Protein AF-A0AAW2TDF3-F1 (afdb_monomer_lite)

Radius of gyration: 23.82 Å; chains: 1; bounding box: 44×78×50 Å

Secondary structure (DSSP, 8-state):
--TT--EEEEEPPP-EEEES-GGG-EEEEE----PPB-TTS-EEEEEEE-PPPS--GGGGGSHHHHHHHHHHHHHHH--HHHHHHHHHHHHHHHHHHHHHHHHTTS-----------------------------PPP---TT------TT-TT---EEEESTT-STT---HHHHHHHHHHHHHHTT-S-EEEE-TT-GGGTTHHHHHHHHTSTT----

Sequence (219 aa):
MADNEAIEIVGAERFSNYSGYAASFRFCGDHVDPKSVDTMGRRRTRIIAIDALSRPGKRQYTLECLLRETNKAFCGFFDQHKSQQYQMQFEENGLKWLLAAEIDQVSGVAPERSKNNILTTDDPSASSQADKQTSYEATKNNEGQVLRYEEYEGEIGVATGNWGCGAFGGDPEVKAIIQWLAASQALRPFMLYYTFNLEALQKLDLVVQWIFIPGMDCR

InterPro domains:
  IPR007724 Poly(ADP-ribose) glycohydrolase [PTHR12837] (1-211)
  IPR046372 Poly (ADP-ribose) glycohydrolase (PARG), catalytic domain [PF05028] (1-202)

pLDDT: mean 76.05, std 26.72, range [23.47, 98.62]

Organism: Sesamum radiatum (NCBI:txid300843)

Foldseek 3Di:
DPLQDKDKDWQDDAFWDWDDDDVPIDTDDTDDGPADADPVRGGRDIDMDFAAAAQCDVVCPPPVNLVSLLSRLLSRQADPVVVVVVVVVCVVVVVVVVVVVVVPPDDDDDDDDDDDDDDDDDDDDDDDDDDDDDDDDFDDDPVRDGPPPPPAVPADAEEEEQHCCPNRPDDRVSSVVSNVSSRVVSVGVDYHYDHVVPPSCPCVVVVVVVVPPPPPPPD

Structure (mmCIF, N/CA/C/O backbone):
data_AF-A0AAW2TDF3-F1
#
_entry.id   AF-A0AAW2TDF3-F1
#
loop_
_atom_site.group_PDB
_atom_site.id
_atom_site.type_symbol
_atom_site.label_atom_id
_atom_site.label_alt_id
_atom_site.label_comp_id
_atom_site.label_asym_id
_atom_site.label_entity_id
_atom_site.label_seq_id
_atom_site.pdbx_PDB_ins_code
_atom_site.Cartn_x
_atom_site.Cartn_y
_atom_site.Cartn_z
_atom_site.occupancy
_atom_site.B_iso_or_equiv
_atom_site.auth_seq_id
_atom_site.auth_comp_id
_atom_site.auth_asym_id
_atom_site.auth_atom_id
_atom_site.pdbx_PDB_model_num
ATOM 1 N N . MET A 1 1 ? 12.233 -4.573 10.476 1.00 93.69 1 MET A N 1
ATOM 2 C CA . MET A 1 1 ? 12.680 -3.200 10.175 1.00 93.69 1 MET A CA 1
ATOM 3 C C . MET A 1 1 ? 12.249 -2.335 11.341 1.00 93.69 1 MET A C 1
ATOM 5 O O . MET A 1 1 ? 11.228 -2.661 11.944 1.00 93.69 1 MET A O 1
ATOM 9 N N . ALA A 1 2 ? 13.014 -1.310 11.705 1.00 96.94 2 ALA A N 1
ATOM 10 C CA . ALA A 1 2 ? 12.573 -0.356 12.719 1.00 96.94 2 ALA A CA 1
ATOM 11 C C . ALA A 1 2 ? 11.352 0.430 12.215 1.00 96.94 2 ALA A C 1
ATOM 13 O O . ALA A 1 2 ? 11.093 0.476 11.011 1.00 96.94 2 ALA A O 1
ATOM 14 N N . ASP A 1 3 ? 10.581 1.052 13.108 1.00 96.75 3 ASP A N 1
ATOM 15 C CA . ASP A 1 3 ? 9.315 1.713 12.747 1.00 96.75 3 ASP A CA 1
ATOM 16 C C . ASP A 1 3 ? 9.484 2.868 11.744 1.00 96.75 3 ASP A C 1
ATOM 18 O O . ASP A 1 3 ? 8.593 3.115 10.932 1.00 96.75 3 ASP A O 1
ATOM 22 N N . ASN A 1 4 ? 10.658 3.491 11.700 1.00 95.69 4 ASN A N 1
ATOM 23 C CA . ASN A 1 4 ? 11.021 4.595 10.809 1.00 95.69 4 ASN A CA 1
ATOM 24 C C . ASN A 1 4 ? 11.872 4.175 9.592 1.00 95.69 4 ASN A C 1
ATOM 26 O O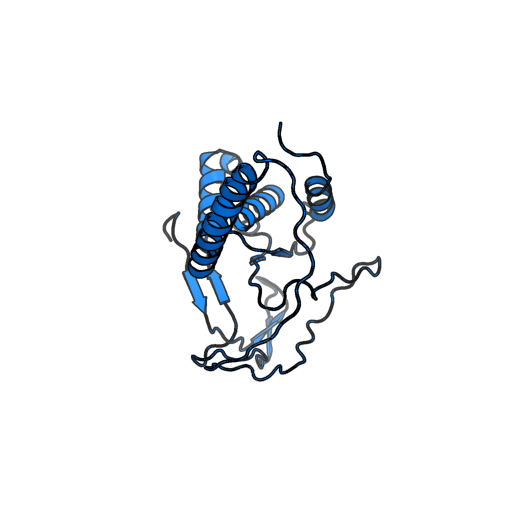 . ASN A 1 4 ? 12.531 5.024 9.000 1.00 95.69 4 ASN A O 1
ATOM 30 N N . GLU A 1 5 ? 11.893 2.889 9.237 1.00 96.94 5 GLU A N 1
ATOM 31 C CA . GLU A 1 5 ? 12.662 2.376 8.094 1.00 96.94 5 GLU A CA 1
ATOM 32 C C . GLU A 1 5 ? 11.769 1.796 6.990 1.00 96.94 5 GLU A C 1
ATOM 34 O O . GLU A 1 5 ? 10.766 1.129 7.256 1.00 96.94 5 GLU A O 1
ATOM 39 N N . ALA A 1 6 ? 12.182 1.975 5.742 1.00 97.38 6 ALA A N 1
ATOM 40 C CA . ALA A 1 6 ? 11.628 1.301 4.576 1.00 97.38 6 ALA A CA 1
ATOM 41 C C . ALA A 1 6 ? 12.775 0.895 3.645 1.00 97.38 6 ALA A C 1
ATOM 43 O O . ALA A 1 6 ? 13.863 1.470 3.705 1.00 97.38 6 ALA A O 1
ATOM 44 N N . ILE A 1 7 ? 12.542 -0.102 2.792 1.00 97.44 7 ILE A N 1
ATOM 45 C CA . ILE A 1 7 ? 13.534 -0.553 1.807 1.00 97.44 7 ILE A CA 1
ATOM 46 C C . ILE A 1 7 ? 13.018 -0.226 0.411 1.00 97.44 7 ILE A C 1
ATOM 48 O O . ILE A 1 7 ? 11.935 -0.669 0.034 1.00 97.44 7 ILE A O 1
ATOM 52 N N . GLU A 1 8 ? 13.815 0.506 -0.363 1.00 95.88 8 GLU A N 1
ATOM 53 C CA . GL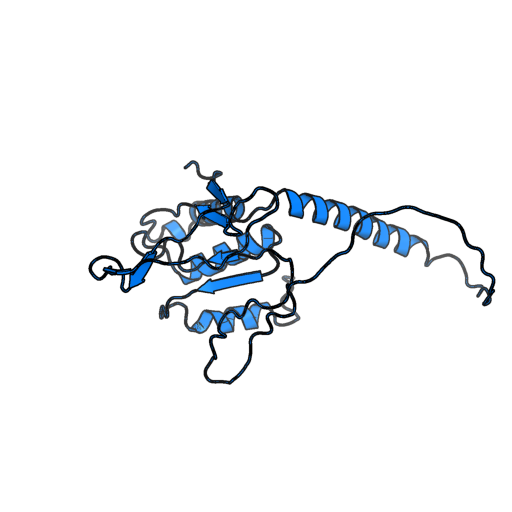U A 1 8 ? 13.567 0.777 -1.777 1.00 95.88 8 GLU A CA 1
ATOM 54 C C . GLU A 1 8 ? 14.418 -0.143 -2.660 1.00 95.88 8 GLU A C 1
ATOM 56 O O . GLU A 1 8 ? 15.634 -0.246 -2.501 1.00 95.88 8 GLU A O 1
ATOM 61 N N . ILE A 1 9 ? 13.767 -0.808 -3.615 1.00 96.69 9 ILE A N 1
ATOM 62 C CA . ILE A 1 9 ? 14.392 -1.696 -4.595 1.00 96.69 9 ILE A CA 1
ATOM 63 C C . ILE A 1 9 ? 14.091 -1.144 -5.988 1.00 96.69 9 ILE A C 1
ATOM 65 O O . ILE A 1 9 ? 12.930 -1.057 -6.392 1.00 96.69 9 ILE A O 1
ATOM 69 N N . VAL A 1 10 ? 15.137 -0.798 -6.739 1.00 94.88 10 VAL A N 1
ATOM 70 C CA . VAL A 1 10 ? 15.037 -0.247 -8.099 1.00 94.88 10 VAL A CA 1
ATOM 71 C C . VAL A 1 10 ? 15.693 -1.200 -9.087 1.00 94.88 10 VAL A C 1
ATOM 73 O O . VAL A 1 10 ? 16.811 -1.654 -8.857 1.00 94.88 10 VAL A O 1
ATOM 76 N N . GLY A 1 11 ? 15.022 -1.474 -10.205 1.00 96.38 11 GLY A N 1
ATOM 77 C CA . GLY A 1 11 ? 15.584 -2.290 -11.283 1.00 96.38 11 GLY A CA 1
ATOM 78 C C . GLY A 1 11 ? 15.161 -3.751 -11.295 1.00 96.38 11 GLY A C 1
ATOM 79 O O . GLY A 1 11 ? 15.665 -4.498 -12.126 1.00 96.38 11 GLY A O 1
ATOM 80 N N . ALA A 1 12 ? 14.248 -4.164 -10.412 1.00 97.19 12 ALA A N 1
ATOM 81 C CA . ALA A 1 12 ? 13.769 -5.541 -10.383 1.00 97.19 12 ALA A CA 1
ATOM 82 C C . ALA A 1 12 ? 13.064 -5.916 -11.700 1.00 97.19 12 ALA A C 1
ATOM 84 O O . ALA A 1 12 ? 12.152 -5.215 -12.151 1.00 97.19 12 ALA A O 1
ATOM 85 N N . GLU A 1 13 ? 13.485 -7.035 -12.286 1.00 97.12 13 GLU A N 1
ATOM 86 C CA . GLU A 1 13 ? 12.887 -7.639 -13.477 1.00 97.12 13 GLU A CA 1
ATOM 87 C C . GLU A 1 13 ? 11.926 -8.759 -13.074 1.00 97.12 13 GLU A C 1
ATOM 89 O O . GLU A 1 13 ? 12.204 -9.549 -12.164 1.00 97.12 13 GLU A O 1
ATOM 94 N N . ARG A 1 14 ? 10.779 -8.838 -13.751 1.00 97.12 14 ARG A N 1
ATOM 95 C CA . ARG A 1 14 ? 9.853 -9.958 -13.587 1.00 97.12 14 ARG A CA 1
ATOM 96 C C . ARG A 1 14 ? 10.222 -11.101 -14.534 1.00 97.12 14 ARG A C 1
ATOM 98 O O . ARG A 1 14 ? 10.077 -10.966 -15.738 1.00 97.12 14 ARG A O 1
ATOM 105 N N . PHE A 1 15 ? 10.551 -12.264 -13.972 1.00 98.06 15 PHE A N 1
ATOM 106 C CA . PHE A 1 15 ? 10.919 -13.462 -14.745 1.00 98.06 15 PHE A CA 1
ATOM 107 C C . PHE A 1 15 ? 9.787 -14.474 -14.948 1.00 98.06 15 PHE A C 1
ATOM 109 O O . PHE A 1 15 ? 9.913 -15.384 -15.761 1.00 98.06 15 PHE A O 1
ATOM 116 N N . SER A 1 16 ? 8.687 -14.376 -14.198 1.00 98.25 16 SER A N 1
ATOM 117 C CA . SER A 1 16 ? 7.668 -15.432 -14.171 1.00 98.25 16 SER A CA 1
ATOM 118 C C . SER A 1 16 ? 6.240 -14.899 -14.130 1.00 98.25 16 SER A C 1
ATOM 120 O O . SER A 1 16 ? 5.931 -13.886 -13.489 1.00 98.25 16 SER A O 1
ATOM 122 N N . ASN A 1 17 ? 5.343 -15.624 -14.793 1.00 98.25 17 ASN A N 1
ATOM 123 C CA . ASN A 1 17 ? 3.902 -15.483 -14.654 1.00 98.25 17 ASN A CA 1
ATOM 124 C C . ASN A 1 17 ? 3.379 -16.403 -13.546 1.00 98.25 17 ASN A C 1
ATOM 126 O O . ASN A 1 17 ? 3.939 -17.469 -13.290 1.00 98.25 17 ASN A O 1
ATOM 130 N N . TYR A 1 18 ? 2.294 -15.996 -12.886 1.00 98.31 18 TYR A N 1
ATOM 131 C CA . TYR A 1 18 ? 1.646 -16.805 -11.859 1.00 98.31 18 TYR A CA 1
ATOM 132 C C . TYR A 1 18 ? 0.125 -16.662 -11.910 1.00 98.31 18 TYR A C 1
ATOM 134 O O . TYR A 1 18 ? -0.400 -15.689 -12.453 1.00 98.31 18 TYR A O 1
ATOM 142 N N . SER A 1 19 ? -0.565 -17.633 -11.320 1.00 98.19 19 SER A N 1
ATOM 143 C CA . SER A 1 19 ? -1.999 -17.584 -11.035 1.00 98.19 19 SER A CA 1
ATOM 144 C C . SER A 1 19 ? -2.276 -18.080 -9.617 1.00 98.19 19 SER A C 1
ATOM 146 O O . SER A 1 19 ? -1.437 -18.742 -8.999 1.00 98.19 19 SER A O 1
ATOM 148 N N . GLY A 1 20 ? -3.457 -17.748 -9.099 1.00 97.25 20 GLY A N 1
ATOM 149 C CA . GLY A 1 20 ? -3.855 -18.100 -7.741 1.00 97.25 20 GLY A CA 1
ATOM 150 C C . GLY A 1 20 ? -3.061 -17.362 -6.661 1.00 97.25 20 GLY A C 1
ATOM 151 O O . GLY A 1 20 ? -2.256 -16.470 -6.923 1.00 97.25 20 GLY A O 1
ATOM 152 N N . TYR A 1 21 ? -3.325 -17.735 -5.414 1.00 95.94 21 TYR A N 1
ATOM 153 C CA . TYR A 1 21 ? -2.718 -17.152 -4.220 1.00 95.94 21 TYR A CA 1
ATOM 154 C C . TYR A 1 21 ? -2.658 -18.186 -3.086 1.00 95.94 21 TYR A C 1
ATOM 156 O O . TYR A 1 21 ? -3.523 -19.066 -2.989 1.00 95.94 21 TYR A O 1
ATOM 164 N N . ALA A 1 22 ? -1.646 -18.078 -2.218 1.00 95.69 22 ALA A N 1
ATOM 165 C CA . ALA A 1 22 ? -1.393 -19.006 -1.113 1.00 95.69 22 ALA A CA 1
ATOM 166 C C . ALA A 1 22 ? -1.430 -20.478 -1.578 1.00 95.69 22 ALA A C 1
ATOM 168 O O . ALA A 1 22 ? -0.693 -20.849 -2.486 1.00 95.69 22 ALA A O 1
ATOM 169 N N . ALA A 1 23 ? -2.302 -21.314 -1.010 1.00 97.69 23 ALA A N 1
ATOM 170 C CA . ALA A 1 23 ? -2.403 -22.735 -1.358 1.00 97.69 23 ALA A CA 1
ATOM 171 C C . ALA A 1 23 ? -2.782 -23.004 -2.831 1.00 97.69 23 ALA A C 1
ATOM 173 O O . ALA A 1 23 ? -2.551 -24.102 -3.331 1.00 97.69 23 ALA A O 1
ATOM 174 N N . SER A 1 24 ? -3.359 -22.019 -3.530 1.00 97.94 24 SER A N 1
ATOM 175 C CA . SER A 1 24 ? -3.713 -22.126 -4.954 1.00 97.94 24 SER A CA 1
ATOM 176 C C . SER A 1 24 ? -2.655 -21.553 -5.901 1.00 97.94 24 SER A C 1
ATOM 178 O O . SER A 1 24 ? -2.872 -21.561 -7.111 1.00 97.94 24 SER A O 1
ATOM 180 N N . PHE A 1 25 ? -1.533 -21.049 -5.374 1.00 98.31 25 PHE A N 1
ATOM 181 C CA . PHE A 1 25 ? -0.464 -20.449 -6.170 1.00 98.31 25 PHE A CA 1
ATOM 182 C C . PHE A 1 25 ? 0.119 -21.445 -7.178 1.00 98.31 25 PHE A C 1
ATOM 184 O O . PHE A 1 25 ? 0.470 -22.575 -6.829 1.00 98.31 25 PHE A O 1
ATOM 191 N N . ARG A 1 26 ? 0.251 -21.008 -8.433 1.00 98.44 26 ARG A N 1
ATOM 192 C CA . ARG A 1 26 ? 0.838 -21.793 -9.524 1.00 98.44 26 ARG A CA 1
ATOM 193 C C . ARG A 1 26 ? 1.736 -20.929 -10.396 1.00 98.44 26 ARG A C 1
ATOM 195 O O . ARG A 1 26 ? 1.344 -19.834 -10.794 1.00 98.44 26 ARG A O 1
ATOM 202 N N . PHE A 1 27 ? 2.903 -21.464 -10.746 1.00 98.19 27 PHE A N 1
ATOM 203 C CA . PHE A 1 27 ? 3.740 -20.932 -11.821 1.00 98.19 27 PHE A CA 1
ATOM 204 C C . PHE A 1 27 ? 3.038 -21.119 -13.173 1.00 98.19 27 PHE A C 1
ATOM 206 O O . PHE A 1 27 ? 2.510 -22.195 -13.457 1.00 98.19 27 PHE A O 1
ATOM 213 N N . CYS A 1 28 ? 3.034 -20.073 -13.996 1.00 98.31 28 CYS A N 1
ATOM 214 C CA . CYS A 1 28 ? 2.337 -20.027 -15.285 1.00 98.31 28 CYS A CA 1
ATOM 215 C C . CYS A 1 28 ? 3.284 -19.729 -16.456 1.00 98.31 28 CYS A C 1
ATOM 217 O O . CYS A 1 28 ? 2.870 -19.122 -17.441 1.00 98.31 28 CYS A O 1
ATOM 219 N N . GLY A 1 29 ? 4.544 -20.154 -16.351 1.00 98.38 29 GLY A N 1
ATOM 220 C CA . GLY A 1 29 ? 5.550 -19.967 -17.393 1.00 98.38 29 GLY A CA 1
ATOM 221 C C . GLY A 1 29 ? 6.381 -18.699 -17.222 1.00 98.38 29 GLY A C 1
ATOM 222 O O . GLY A 1 29 ? 6.123 -17.859 -16.353 1.00 98.38 29 GLY A O 1
ATOM 223 N N . ASP A 1 30 ? 7.396 -18.587 -18.070 1.00 98.31 30 ASP A N 1
ATOM 224 C CA . ASP A 1 30 ? 8.336 -17.471 -18.068 1.00 98.31 30 ASP A CA 1
ATOM 225 C C . ASP A 1 30 ? 7.647 -16.158 -18.465 1.00 98.31 30 ASP A C 1
ATOM 227 O O . ASP A 1 30 ? 6.635 -16.136 -19.175 1.00 98.31 30 ASP A O 1
ATOM 231 N N . HIS A 1 31 ? 8.190 -15.046 -17.976 1.00 97.56 31 HIS A N 1
ATOM 232 C CA . HIS A 1 31 ? 7.757 -13.696 -18.311 1.00 97.56 31 HIS A CA 1
ATOM 233 C C . HIS A 1 31 ? 8.910 -12.940 -18.963 1.00 97.56 31 HIS A C 1
ATOM 235 O O . HIS A 1 31 ? 10.022 -12.936 -18.443 1.00 97.56 31 HIS A O 1
ATOM 241 N N . VAL A 1 32 ? 8.622 -12.275 -20.081 1.00 97.19 32 VAL A N 1
ATOM 242 C CA . VAL A 1 32 ? 9.533 -11.318 -20.712 1.00 97.19 32 VAL A CA 1
ATOM 243 C C . VAL A 1 32 ? 9.078 -9.930 -20.289 1.00 97.19 32 VAL A C 1
ATOM 245 O O . VAL A 1 32 ? 8.022 -9.480 -20.730 1.00 97.19 32 VAL A O 1
ATOM 248 N N . ASP A 1 33 ? 9.838 -9.282 -19.408 1.00 95.88 33 ASP A N 1
ATOM 249 C CA . ASP A 1 33 ? 9.484 -7.967 -18.870 1.00 95.88 33 ASP A CA 1
ATOM 250 C C . ASP A 1 33 ? 9.641 -6.881 -19.956 1.00 95.88 33 ASP A C 1
ATOM 252 O O . ASP A 1 33 ? 10.767 -6.608 -20.392 1.00 95.88 33 ASP A O 1
ATOM 256 N N . PRO A 1 34 ? 8.545 -6.247 -20.420 1.00 95.44 34 PRO A N 1
ATOM 257 C CA . PRO A 1 34 ? 8.604 -5.264 -21.499 1.00 95.44 34 PRO A CA 1
ATOM 258 C C . PRO A 1 34 ? 9.096 -3.892 -21.020 1.00 95.44 34 PRO A C 1
ATOM 260 O O . PRO A 1 34 ? 9.232 -2.972 -21.828 1.00 95.44 34 PRO A O 1
ATOM 263 N N . LYS A 1 35 ? 9.331 -3.710 -19.713 1.00 92.94 35 LYS A N 1
ATOM 264 C CA . LYS A 1 35 ? 9.716 -2.409 -19.165 1.00 92.94 35 LYS A CA 1
ATOM 265 C C . LYS A 1 35 ? 11.076 -1.965 -19.689 1.00 92.94 35 LYS A C 1
ATOM 267 O O . LYS A 1 35 ? 12.055 -2.717 -19.683 1.00 92.94 35 LYS A O 1
ATOM 272 N N . SER A 1 36 ? 11.149 -0.692 -20.067 1.00 94.31 36 SER A N 1
ATOM 273 C CA . SER A 1 36 ? 12.398 -0.056 -20.467 1.00 94.31 36 SER A CA 1
ATOM 274 C C . SER A 1 36 ? 13.378 0.062 -19.299 1.00 94.31 36 SER A C 1
ATOM 276 O O . SER A 1 36 ? 13.023 -0.087 -18.122 1.00 94.31 36 SER A O 1
ATOM 278 N N . VAL A 1 37 ? 14.638 0.316 -19.641 1.00 94.69 37 VAL A N 1
ATOM 279 C CA . VAL A 1 37 ? 15.709 0.582 -18.682 1.00 94.69 37 VAL A CA 1
ATOM 280 C C . VAL A 1 37 ? 15.929 2.085 -18.510 1.00 94.69 37 VAL A C 1
ATOM 282 O O . VAL A 1 37 ? 15.575 2.891 -19.373 1.00 94.69 37 VAL A O 1
ATOM 285 N N . ASP A 1 38 ? 16.470 2.476 -17.364 1.00 91.94 38 ASP A N 1
ATOM 286 C CA . ASP A 1 38 ? 16.968 3.826 -17.122 1.00 91.94 38 ASP A CA 1
ATOM 287 C C . ASP A 1 38 ? 18.402 4.010 -17.656 1.00 91.94 38 ASP A C 1
ATOM 289 O O . ASP A 1 38 ? 18.998 3.108 -18.246 1.00 91.94 38 ASP A O 1
ATOM 293 N N . THR A 1 39 ? 18.969 5.197 -17.441 1.00 92.94 39 THR A N 1
ATOM 294 C CA . THR A 1 39 ? 20.339 5.547 -17.854 1.00 92.94 39 THR A CA 1
ATOM 295 C C . THR A 1 39 ? 21.424 4.722 -17.158 1.00 92.94 39 THR A C 1
ATOM 297 O O . THR A 1 39 ? 22.556 4.690 -17.629 1.00 92.94 39 THR A O 1
ATOM 300 N N . MET A 1 40 ? 21.092 4.044 -16.057 1.00 93.19 40 MET A N 1
ATOM 301 C CA . MET A 1 40 ? 21.989 3.158 -15.314 1.00 93.19 40 MET A CA 1
ATOM 302 C C . MET A 1 40 ? 21.789 1.681 -15.691 1.00 93.19 40 MET A C 1
ATOM 304 O O . MET A 1 40 ? 22.370 0.805 -15.052 1.00 93.19 40 MET A O 1
ATOM 308 N N . GLY A 1 41 ? 20.956 1.381 -16.695 1.00 93.06 41 GLY A N 1
ATOM 309 C CA . GLY A 1 41 ? 20.665 0.015 -17.132 1.00 93.06 41 GLY A CA 1
ATOM 310 C C . GLY A 1 41 ? 19.716 -0.756 -16.208 1.00 93.06 41 GLY A C 1
ATOM 311 O O . GLY A 1 41 ? 19.579 -1.970 -16.349 1.00 93.06 41 GLY A O 1
ATOM 312 N N . ARG A 1 42 ? 19.044 -0.087 -15.266 1.00 96.06 42 ARG A N 1
ATOM 313 C CA . ARG A 1 42 ? 18.075 -0.716 -14.356 1.00 96.06 42 ARG A CA 1
ATOM 314 C C . ARG A 1 42 ? 16.688 -0.673 -14.981 1.00 96.06 42 ARG A C 1
ATOM 316 O O . ARG A 1 42 ? 16.300 0.351 -15.538 1.00 96.06 42 ARG A O 1
ATOM 323 N N . ARG A 1 43 ? 15.892 -1.738 -14.848 1.00 94.00 43 ARG A N 1
ATOM 324 C CA . ARG A 1 43 ? 14.477 -1.715 -15.266 1.00 94.00 43 ARG A CA 1
ATOM 325 C C . ARG A 1 43 ? 13.722 -0.591 -14.556 1.00 94.00 43 ARG A C 1
ATOM 327 O O . ARG A 1 43 ? 13.942 -0.347 -13.369 1.00 94.00 43 ARG A O 1
ATOM 334 N N . ARG A 1 44 ? 12.769 0.049 -15.240 1.00 93.19 44 ARG A N 1
ATOM 335 C CA . ARG A 1 44 ? 11.857 1.048 -14.650 1.00 93.19 44 ARG A CA 1
ATOM 336 C C . ARG A 1 44 ? 10.795 0.397 -13.748 1.00 93.19 44 ARG A C 1
ATOM 338 O O . ARG A 1 44 ? 9.590 0.535 -13.942 1.00 93.19 44 ARG A O 1
ATOM 345 N N . THR A 1 45 ? 11.269 -0.325 -12.740 1.00 94.56 45 THR A N 1
ATOM 346 C CA . THR A 1 45 ? 10.499 -0.931 -11.658 1.00 94.56 45 THR A CA 1
ATOM 347 C C . THR A 1 45 ? 11.075 -0.425 -10.347 1.00 94.56 45 THR A C 1
ATOM 349 O O . THR A 1 45 ? 12.270 -0.574 -10.095 1.00 94.56 45 THR A O 1
ATOM 352 N N . ARG A 1 46 ? 10.216 0.149 -9.508 1.00 94.56 46 ARG A N 1
ATOM 353 C CA . ARG A 1 46 ? 10.541 0.586 -8.152 1.00 94.56 46 ARG A CA 1
ATOM 354 C C . ARG A 1 46 ? 9.567 -0.090 -7.196 1.00 94.56 46 ARG A C 1
ATOM 356 O O . ARG A 1 46 ? 8.359 -0.007 -7.402 1.00 94.56 46 ARG A O 1
ATOM 363 N N . ILE A 1 47 ? 10.094 -0.791 -6.201 1.00 97.00 47 ILE A N 1
ATOM 364 C CA . ILE A 1 47 ? 9.320 -1.519 -5.193 1.00 97.00 47 ILE A CA 1
ATOM 365 C C . ILE A 1 47 ? 9.754 -1.003 -3.830 1.00 97.00 47 ILE A C 1
ATOM 367 O O . ILE A 1 47 ? 10.947 -0.969 -3.539 1.00 97.00 47 ILE A O 1
ATOM 371 N N . ILE A 1 48 ? 8.784 -0.631 -3.001 1.00 97.62 48 ILE A N 1
ATOM 372 C CA . ILE A 1 48 ? 9.022 -0.219 -1.621 1.00 97.62 48 ILE A CA 1
ATOM 373 C C . ILE A 1 48 ? 8.483 -1.298 -0.686 1.00 97.62 48 ILE A C 1
ATOM 375 O O . ILE A 1 48 ? 7.312 -1.671 -0.774 1.00 97.62 48 ILE A O 1
ATOM 379 N N . ALA A 1 49 ? 9.325 -1.791 0.217 1.00 98.19 49 ALA A N 1
ATOM 380 C CA . ALA A 1 49 ? 8.922 -2.711 1.270 1.00 98.19 49 ALA A CA 1
ATOM 381 C C . ALA A 1 49 ? 8.675 -1.949 2.581 1.00 98.19 49 ALA A C 1
ATOM 383 O O . ALA A 1 49 ? 9.568 -1.272 3.093 1.00 98.19 49 ALA A O 1
ATOM 384 N N . ILE A 1 50 ? 7.465 -2.105 3.125 1.00 98.38 50 ILE A N 1
ATOM 385 C CA . ILE A 1 50 ? 7.015 -1.579 4.421 1.00 98.38 50 ILE A CA 1
ATOM 386 C C . ILE A 1 50 ? 6.259 -2.664 5.199 1.00 98.38 50 ILE A C 1
ATOM 388 O O . ILE A 1 50 ? 5.409 -3.369 4.650 1.00 98.38 50 ILE A O 1
ATOM 392 N N . ASP A 1 51 ? 6.545 -2.807 6.492 1.00 98.38 51 ASP A N 1
ATOM 393 C CA . ASP A 1 51 ? 5.924 -3.813 7.356 1.00 98.38 51 ASP A CA 1
ATOM 394 C C . ASP A 1 51 ? 4.768 -3.225 8.176 1.00 98.38 51 ASP A C 1
ATOM 396 O O . ASP A 1 51 ? 4.933 -2.217 8.855 1.00 98.38 51 ASP A O 1
ATOM 400 N N . ALA A 1 52 ? 3.592 -3.854 8.132 1.00 98.38 52 ALA A N 1
ATOM 401 C CA . ALA A 1 52 ? 2.452 -3.494 8.983 1.00 98.38 52 ALA A CA 1
ATOM 402 C C . ALA A 1 52 ? 2.535 -4.186 10.357 1.00 98.38 52 ALA A C 1
ATOM 404 O O . ALA A 1 52 ? 3.191 -5.220 10.501 1.00 98.38 52 ALA A O 1
ATOM 405 N N . LEU A 1 53 ? 1.820 -3.663 11.356 1.00 97.88 53 LEU A N 1
ATOM 406 C CA . LEU A 1 53 ? 1.660 -4.327 12.649 1.00 97.88 53 LEU A CA 1
ATOM 407 C C . LEU A 1 53 ? 0.912 -5.656 12.482 1.00 97.88 53 LEU A C 1
ATOM 409 O O . LEU A 1 53 ? -0.102 -5.741 11.791 1.00 97.88 53 LEU A O 1
ATOM 413 N N . SER A 1 54 ? 1.390 -6.701 13.158 1.00 97.69 54 SER A N 1
ATOM 414 C CA . SER A 1 54 ? 0.773 -8.028 13.111 1.00 97.69 54 SER A CA 1
ATOM 415 C C . SER A 1 54 ? -0.297 -8.184 14.190 1.00 97.69 54 SER A C 1
ATOM 417 O O . SER A 1 54 ? 0.009 -8.198 15.381 1.00 97.69 54 SER A O 1
ATOM 419 N N . ARG A 1 55 ? -1.531 -8.443 13.756 1.00 96.38 55 ARG A N 1
ATOM 420 C CA . ARG A 1 55 ? -2.707 -8.781 14.574 1.00 96.38 55 ARG A CA 1
ATOM 421 C C . ARG A 1 55 ? -2.943 -7.791 15.725 1.00 96.38 55 ARG A C 1
ATOM 423 O O . ARG A 1 55 ? -3.079 -8.214 16.873 1.00 96.38 55 ARG A O 1
ATOM 430 N N . PRO A 1 56 ? -3.034 -6.477 15.441 1.00 95.12 56 PRO A N 1
ATOM 431 C CA . PRO A 1 56 ? -3.239 -5.460 16.474 1.00 95.12 56 PRO A CA 1
ATOM 432 C C . PRO A 1 56 ? -4.618 -5.557 17.156 1.00 95.12 56 PRO A C 1
ATOM 434 O O . PRO A 1 56 ? -4.818 -5.009 18.242 1.00 95.12 56 PRO A O 1
ATOM 437 N N . GLY A 1 57 ? -5.590 -6.246 16.545 1.00 96.62 57 GLY A N 1
ATOM 438 C CA . GLY A 1 57 ? -6.954 -6.340 17.067 1.00 96.62 57 GLY A CA 1
ATOM 439 C C . GLY A 1 57 ? -7.569 -4.949 17.230 1.00 96.62 57 GLY A C 1
ATOM 440 O O . GLY A 1 57 ? -7.380 -4.079 16.386 1.00 96.62 57 GLY A O 1
ATOM 441 N N . LYS A 1 58 ? -8.258 -4.688 18.345 1.00 97.44 58 LYS A N 1
ATOM 442 C CA . LYS A 1 58 ? -8.831 -3.356 18.616 1.00 97.44 58 LYS A CA 1
ATOM 443 C C . LYS A 1 58 ? -7.786 -2.278 18.925 1.00 97.44 58 LYS A C 1
ATOM 445 O O . LYS A 1 58 ? -8.125 -1.100 18.910 1.00 97.44 58 LYS A O 1
ATOM 450 N N . ARG A 1 59 ? -6.521 -2.638 19.185 1.00 97.75 59 ARG A N 1
ATOM 451 C CA . ARG A 1 59 ? -5.475 -1.633 19.424 1.00 97.75 59 ARG A CA 1
ATOM 452 C C . ARG A 1 59 ? -5.132 -0.829 18.177 1.00 97.75 59 ARG A C 1
ATOM 454 O O . ARG A 1 59 ? -4.591 0.253 18.319 1.00 97.75 59 ARG A O 1
ATOM 461 N N . GLN A 1 60 ? -5.459 -1.313 16.979 1.00 97.94 60 GLN A N 1
ATOM 462 C CA . GLN A 1 60 ? -5.163 -0.578 15.746 1.00 97.94 60 GLN A CA 1
ATOM 463 C C . GLN A 1 60 ? -5.797 0.816 15.691 1.00 97.94 60 GLN A C 1
ATOM 465 O O . GLN A 1 60 ? -5.276 1.681 15.003 1.00 97.94 60 GLN A O 1
ATOM 470 N N . TYR A 1 61 ? -6.877 1.035 16.447 1.00 98.25 61 TYR A N 1
ATOM 471 C CA . TYR A 1 61 ? -7.562 2.321 16.548 1.00 98.25 61 TYR A CA 1
ATOM 472 C C . TYR A 1 61 ? -6.957 3.251 17.615 1.00 98.25 61 TYR A C 1
ATOM 474 O O . TYR A 1 61 ? -7.434 4.370 17.786 1.00 98.25 61 TYR A O 1
ATOM 482 N N . THR A 1 62 ? -5.939 2.817 18.371 1.00 98.50 62 THR A N 1
ATOM 483 C CA . THR A 1 62 ? -5.245 3.714 19.305 1.00 98.50 62 THR A CA 1
ATOM 484 C C . THR A 1 62 ? -4.350 4.675 18.539 1.00 98.50 62 THR A C 1
ATOM 486 O O . THR A 1 62 ? -3.765 4.321 17.515 1.00 98.50 62 THR A O 1
ATOM 489 N N . LEU A 1 63 ? -4.187 5.884 19.078 1.00 98.19 63 LEU A N 1
ATOM 490 C CA . LEU A 1 63 ? -3.346 6.918 18.476 1.00 98.19 63 LEU A CA 1
ATOM 491 C C . LEU A 1 63 ? -1.920 6.424 18.190 1.00 98.19 63 LEU A C 1
ATOM 493 O O . LEU A 1 63 ? -1.379 6.703 17.130 1.00 98.19 63 LEU A O 1
ATOM 497 N N . GLU A 1 64 ? -1.337 5.651 19.106 1.00 98.12 64 GLU A N 1
ATOM 498 C CA . GLU A 1 64 ? -0.004 5.059 18.949 1.00 98.12 64 GLU A CA 1
ATOM 499 C C . GLU A 1 64 ? 0.090 4.164 17.704 1.00 98.12 64 GLU A C 1
ATOM 501 O O . GLU A 1 64 ? 1.011 4.308 16.902 1.00 98.12 64 GLU A O 1
ATOM 506 N N . CYS A 1 65 ? -0.876 3.259 17.513 1.00 98.31 65 CYS A N 1
ATOM 507 C CA . CYS A 1 65 ? -0.869 2.342 16.375 1.00 98.31 65 CYS A CA 1
ATOM 508 C C . CYS A 1 65 ? -1.159 3.080 15.065 1.00 98.31 65 CYS A C 1
ATOM 510 O O . CYS A 1 65 ? -0.466 2.848 14.075 1.00 98.31 65 CYS A O 1
ATOM 512 N N . LEU A 1 66 ? -2.127 4.003 15.066 1.00 98.44 66 LEU A N 1
ATOM 513 C CA . LEU A 1 66 ? -2.432 4.841 13.905 1.00 98.44 66 LEU A CA 1
ATOM 514 C C . LEU A 1 66 ? -1.207 5.661 13.480 1.00 98.44 66 LEU A C 1
ATOM 516 O O . LEU A 1 66 ? -0.850 5.666 12.302 1.00 98.44 66 LEU A O 1
ATOM 520 N N . LEU A 1 67 ? -0.523 6.294 14.436 1.00 98.12 67 LEU A N 1
ATOM 521 C CA . LEU A 1 67 ? 0.681 7.080 14.181 1.00 98.12 67 LEU A CA 1
ATOM 522 C C . LEU A 1 67 ? 1.824 6.207 13.655 1.00 98.12 67 LEU A C 1
ATOM 524 O O . LEU A 1 67 ? 2.460 6.574 12.670 1.00 98.12 67 LEU A O 1
ATOM 528 N N . ARG A 1 68 ? 2.059 5.035 14.258 1.00 98.31 68 ARG A N 1
ATOM 529 C CA . ARG A 1 68 ? 3.091 4.095 13.796 1.00 98.31 68 ARG A CA 1
ATOM 530 C C . ARG A 1 68 ? 2.862 3.694 12.345 1.00 98.31 68 ARG A C 1
ATOM 532 O O . ARG A 1 68 ? 3.785 3.753 11.537 1.00 98.31 68 ARG A O 1
ATOM 539 N N . GLU A 1 69 ? 1.645 3.280 12.008 1.00 98.62 69 GLU A N 1
ATOM 540 C CA . GLU A 1 69 ? 1.314 2.799 10.664 1.00 98.62 69 GLU A CA 1
ATOM 541 C C . GLU A 1 69 ? 1.342 3.929 9.627 1.00 98.62 69 GLU A C 1
ATOM 543 O O . GLU A 1 69 ? 1.797 3.716 8.503 1.00 98.62 69 GLU A O 1
ATOM 548 N N . THR A 1 70 ? 0.937 5.138 10.025 1.00 98.44 70 THR A N 1
ATOM 549 C CA . THR A 1 70 ? 1.035 6.344 9.190 1.00 98.44 70 THR A CA 1
ATOM 550 C C . THR A 1 70 ? 2.491 6.709 8.922 1.00 98.44 70 THR A C 1
ATOM 552 O O . THR A 1 70 ? 2.874 6.872 7.766 1.00 98.44 70 THR A O 1
ATOM 555 N N . ASN A 1 71 ? 3.334 6.752 9.958 1.00 97.94 71 ASN A N 1
ATOM 556 C CA . ASN A 1 71 ? 4.761 7.053 9.823 1.00 97.94 71 ASN A CA 1
ATOM 557 C C . ASN A 1 71 ? 5.497 5.997 8.995 1.00 97.94 71 ASN A C 1
ATOM 559 O O . ASN A 1 71 ? 6.361 6.338 8.190 1.00 97.94 71 ASN A O 1
ATOM 563 N N . LYS A 1 72 ? 5.137 4.719 9.151 1.00 98.44 72 LYS A N 1
ATOM 564 C CA . LYS A 1 72 ? 5.685 3.625 8.346 1.00 98.44 72 LYS A CA 1
ATOM 565 C C . LYS A 1 72 ? 5.346 3.787 6.863 1.00 98.44 72 LYS A C 1
ATOM 567 O O . LYS A 1 72 ? 6.239 3.687 6.024 1.00 98.44 72 LYS A O 1
ATOM 572 N N . ALA A 1 73 ? 4.077 4.044 6.545 1.00 98.38 73 ALA A N 1
ATOM 573 C CA . ALA A 1 73 ? 3.646 4.284 5.172 1.00 98.38 73 ALA A CA 1
ATOM 574 C C . ALA A 1 73 ? 4.327 5.534 4.593 1.00 98.38 73 ALA A C 1
ATOM 576 O O . ALA A 1 73 ? 4.894 5.472 3.505 1.00 98.38 73 ALA A O 1
ATOM 577 N N . PHE A 1 74 ? 4.367 6.631 5.354 1.00 97.44 74 PHE A N 1
ATOM 578 C CA . PHE A 1 74 ? 5.039 7.867 4.954 1.00 97.44 74 PHE A CA 1
ATOM 579 C C . PHE A 1 74 ? 6.525 7.639 4.666 1.00 97.44 74 PHE A C 1
ATOM 581 O O . PHE A 1 74 ? 7.003 8.055 3.618 1.00 97.44 74 PHE A O 1
ATOM 588 N N . CYS A 1 75 ? 7.237 6.915 5.533 1.00 96.12 75 CYS A N 1
ATOM 589 C CA . CYS A 1 75 ? 8.643 6.564 5.329 1.00 96.12 75 CYS A CA 1
ATOM 590 C C . CYS A 1 75 ? 8.876 5.844 3.991 1.00 96.12 75 CYS A C 1
ATOM 592 O O . CYS A 1 75 ? 9.845 6.140 3.299 1.00 96.12 75 CYS A O 1
ATOM 594 N N . GLY A 1 76 ? 7.969 4.946 3.594 1.00 96.75 76 GLY A N 1
ATOM 595 C CA . GLY A 1 76 ? 8.042 4.282 2.294 1.00 96.75 76 GLY A CA 1
ATOM 596 C C . GLY A 1 76 ? 7.628 5.164 1.111 1.00 96.75 76 GLY A C 1
ATOM 597 O O . GLY A 1 76 ? 8.134 4.998 0.003 1.00 96.75 76 GLY A O 1
ATOM 598 N N . PHE A 1 77 ? 6.695 6.092 1.315 1.00 96.00 77 PHE A N 1
ATOM 599 C CA . PHE A 1 77 ? 6.181 6.942 0.241 1.00 96.00 77 PHE A CA 1
ATOM 600 C C . PHE A 1 77 ? 7.021 8.194 0.015 1.00 96.00 77 PHE A C 1
ATOM 602 O O . PHE A 1 77 ? 6.942 8.767 -1.070 1.00 96.00 77 PHE A O 1
ATOM 609 N N . PHE A 1 78 ? 7.820 8.615 0.989 1.00 91.75 78 PHE A N 1
ATOM 610 C CA . PHE A 1 78 ? 8.601 9.839 0.921 1.00 91.75 78 PHE A CA 1
ATOM 611 C C . PHE A 1 78 ? 9.666 9.784 -0.184 1.00 91.75 78 PHE A C 1
ATOM 613 O O . PHE A 1 78 ? 10.465 8.855 -0.262 1.00 91.75 78 PHE A O 1
ATOM 620 N N . ASP A 1 79 ? 9.671 10.801 -1.050 1.00 83.88 79 ASP A N 1
ATOM 621 C CA . ASP A 1 79 ? 10.640 10.969 -2.135 1.00 83.88 79 ASP A CA 1
ATOM 622 C C . ASP A 1 79 ? 11.490 12.215 -1.873 1.00 83.88 79 ASP A C 1
ATOM 624 O O . ASP A 1 79 ? 11.038 13.345 -2.079 1.00 83.88 79 ASP A O 1
ATOM 628 N N . GLN A 1 80 ? 12.724 12.018 -1.402 1.00 71.50 80 GLN A N 1
ATOM 629 C CA . GLN A 1 80 ? 13.606 13.122 -1.006 1.00 71.50 80 GLN A CA 1
ATOM 630 C C . GLN A 1 80 ? 13.849 14.125 -2.140 1.00 71.50 80 GLN A C 1
ATOM 632 O O . GLN A 1 80 ? 13.816 15.333 -1.908 1.00 71.50 80 GLN A O 1
ATOM 637 N N . HIS A 1 81 ? 14.050 13.639 -3.367 1.00 69.31 81 HIS A N 1
ATOM 638 C CA . HIS A 1 81 ? 14.402 14.497 -4.499 1.00 69.31 81 HIS A CA 1
ATOM 639 C C . HIS A 1 81 ? 13.239 15.402 -4.919 1.00 69.31 81 HIS A C 1
ATOM 641 O O . HIS A 1 81 ? 13.453 16.572 -5.233 1.00 69.31 81 HIS A O 1
ATOM 647 N N . LYS A 1 82 ? 12.003 14.887 -4.880 1.00 66.69 82 LYS A N 1
ATOM 648 C CA . LYS A 1 82 ? 10.811 15.690 -5.182 1.00 66.69 82 LYS A CA 1
ATOM 649 C C . LYS A 1 82 ? 10.456 16.636 -4.044 1.00 66.69 82 LYS A C 1
ATOM 651 O O . LYS A 1 82 ? 10.129 17.785 -4.314 1.00 66.69 82 LYS A O 1
ATOM 656 N N . SER A 1 83 ? 10.564 16.200 -2.787 1.00 60.97 83 SER A N 1
ATOM 657 C CA . SER A 1 83 ? 10.260 17.064 -1.639 1.00 60.97 83 SER A CA 1
ATOM 658 C C . SER A 1 83 ? 11.119 18.331 -1.635 1.00 60.97 83 SER A C 1
ATOM 660 O O . SER A 1 83 ? 10.598 19.411 -1.381 1.00 60.97 83 SER A O 1
ATOM 662 N N . GLN A 1 84 ? 12.411 18.222 -1.962 1.00 58.97 84 GLN A N 1
ATOM 663 C CA . GLN A 1 84 ? 13.306 19.381 -2.056 1.00 58.97 84 GLN A CA 1
ATOM 664 C C . GLN A 1 84 ? 12.921 20.315 -3.210 1.00 58.97 84 GLN A C 1
ATOM 666 O O . GLN A 1 84 ? 12.891 21.528 -3.029 1.00 58.97 84 GLN A O 1
ATOM 671 N N . GLN A 1 85 ? 12.574 19.768 -4.379 1.00 60.28 85 GLN A N 1
ATOM 672 C CA . GLN A 1 85 ? 12.108 20.563 -5.522 1.00 60.28 85 GLN A CA 1
ATOM 673 C C . GLN A 1 85 ? 10.812 21.319 -5.211 1.00 60.28 85 GLN A C 1
ATOM 675 O O . GLN A 1 85 ? 10.727 22.514 -5.485 1.00 60.28 85 GLN A O 1
ATOM 680 N N . TYR A 1 86 ? 9.834 20.652 -4.592 1.00 58.94 86 TYR A N 1
ATOM 681 C CA . TYR A 1 86 ? 8.578 21.283 -4.186 1.00 58.94 86 TYR A CA 1
ATOM 682 C C . TYR A 1 86 ? 8.780 22.338 -3.100 1.00 58.94 86 TYR A C 1
ATOM 684 O O . TYR A 1 86 ? 8.142 23.383 -3.155 1.00 58.94 86 TYR A O 1
ATOM 692 N N . GLN A 1 87 ? 9.678 22.105 -2.141 1.00 59.97 87 GLN A N 1
ATOM 693 C CA . GLN A 1 87 ? 9.962 23.079 -1.090 1.00 59.97 87 GLN A CA 1
ATOM 694 C C . GLN A 1 87 ? 10.644 24.337 -1.645 1.00 59.97 87 GLN A C 1
ATOM 696 O O . GLN A 1 87 ? 10.220 25.438 -1.311 1.00 59.97 87 GLN A O 1
ATOM 701 N N . MET A 1 8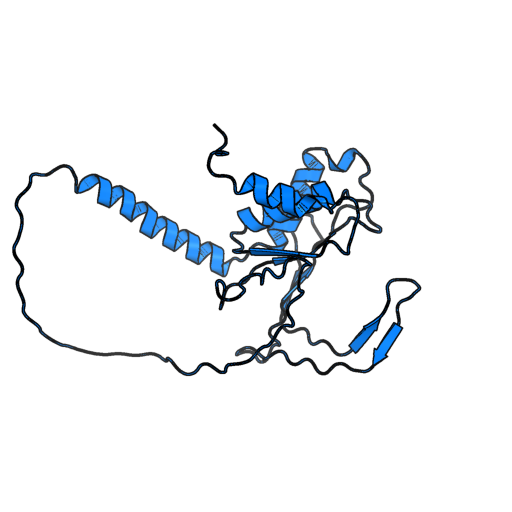8 ? 11.594 24.192 -2.576 1.00 59.94 88 MET A N 1
ATOM 702 C CA . MET A 1 88 ? 12.193 25.336 -3.280 1.00 59.94 88 MET A CA 1
ATOM 703 C C . MET A 1 88 ? 11.158 26.101 -4.121 1.00 59.94 88 MET A C 1
ATOM 705 O O . MET A 1 88 ? 11.097 27.324 -4.057 1.00 59.94 88 MET A O 1
ATOM 709 N N . GLN A 1 89 ? 10.285 25.399 -4.853 1.00 58.16 89 GLN A N 1
ATOM 710 C CA . GLN A 1 89 ? 9.202 26.033 -5.618 1.00 58.16 89 GLN A CA 1
ATOM 711 C C . GLN A 1 89 ? 8.160 26.712 -4.718 1.00 58.16 89 GLN A C 1
ATOM 713 O O . GLN A 1 89 ? 7.583 27.730 -5.101 1.00 58.16 89 GLN A O 1
ATOM 718 N N . PHE A 1 90 ? 7.893 26.160 -3.532 1.00 59.22 90 PHE A N 1
ATOM 719 C CA . PHE A 1 90 ? 6.992 26.757 -2.550 1.00 59.22 90 PHE A CA 1
ATOM 720 C C . PHE A 1 90 ? 7.614 27.987 -1.889 1.00 59.22 90 PHE A C 1
ATOM 722 O O . PHE A 1 90 ? 6.905 28.957 -1.664 1.00 59.22 90 PHE A O 1
ATOM 729 N N . GLU A 1 91 ? 8.919 27.996 -1.620 1.00 59.28 91 GLU A N 1
ATOM 730 C CA . GLU A 1 91 ? 9.627 29.184 -1.132 1.00 59.28 91 GLU A CA 1
ATOM 731 C C . GLU A 1 91 ? 9.654 30.286 -2.204 1.00 59.28 91 GLU A C 1
ATOM 733 O O . GLU A 1 91 ? 9.287 31.423 -1.912 1.00 59.28 91 GLU A O 1
ATOM 738 N N . GLU A 1 92 ? 9.956 29.956 -3.464 1.00 57.25 92 GLU A N 1
ATOM 739 C CA . GLU A 1 92 ? 9.929 30.914 -4.582 1.00 57.25 92 GLU A CA 1
ATOM 740 C C . GLU A 1 92 ? 8.525 31.490 -4.844 1.00 57.25 92 GLU A C 1
ATOM 742 O O . GLU A 1 92 ? 8.360 32.705 -4.983 1.00 57.25 92 GLU A O 1
ATOM 747 N N . ASN A 1 93 ? 7.484 30.649 -4.872 1.00 55.53 93 ASN A N 1
ATOM 748 C CA . ASN A 1 93 ? 6.098 31.101 -5.055 1.00 55.53 93 ASN A CA 1
ATOM 749 C C . ASN A 1 93 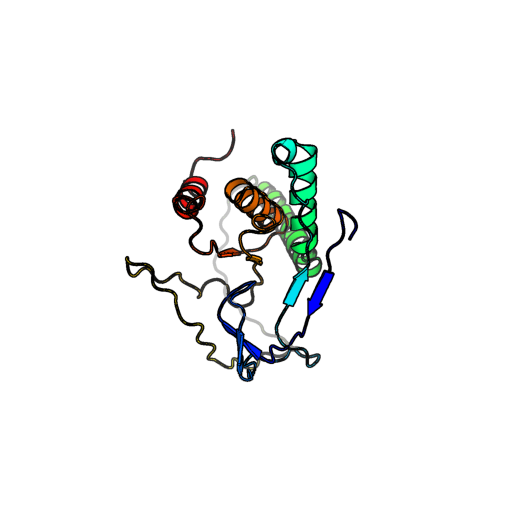? 5.502 31.722 -3.775 1.00 55.53 93 ASN A C 1
ATOM 751 O O . ASN A 1 93 ? 4.638 32.598 -3.845 1.00 55.53 93 ASN A O 1
ATOM 755 N N . GLY A 1 94 ? 6.002 31.314 -2.610 1.00 55.88 94 GLY A N 1
ATOM 756 C CA . GLY A 1 94 ? 5.735 31.875 -1.288 1.00 55.88 94 GLY A CA 1
ATOM 757 C C . GLY A 1 94 ? 6.254 33.308 -1.153 1.00 55.88 94 GLY A C 1
ATOM 758 O O . GLY A 1 94 ? 5.583 34.190 -0.634 1.00 55.88 94 GLY A O 1
ATOM 759 N N . LEU A 1 95 ? 7.430 33.593 -1.701 1.00 52.97 95 LEU A N 1
ATOM 760 C CA . LEU A 1 95 ? 7.946 34.959 -1.809 1.00 52.97 95 LEU A CA 1
ATOM 761 C C . LEU A 1 95 ? 7.159 35.780 -2.842 1.00 52.97 95 LEU A C 1
ATOM 763 O O . LEU A 1 95 ? 6.977 36.984 -2.672 1.00 52.97 95 LEU A O 1
ATOM 767 N N . LYS A 1 96 ? 6.626 35.128 -3.880 1.00 48.88 96 LYS A N 1
ATOM 768 C CA . LYS A 1 96 ? 5.843 35.775 -4.940 1.00 48.88 96 LYS A CA 1
ATOM 769 C C . LYS A 1 96 ? 4.504 36.348 -4.453 1.00 48.88 96 LYS A C 1
ATOM 771 O O . LYS A 1 96 ? 4.109 37.393 -4.959 1.00 48.88 96 LYS A O 1
ATOM 776 N N . TRP A 1 97 ? 3.822 35.734 -3.475 1.00 52.50 97 TRP A N 1
ATOM 777 C CA . TRP A 1 97 ? 2.596 36.320 -2.894 1.00 52.50 97 TRP A CA 1
ATOM 778 C C . TRP A 1 97 ? 2.889 37.493 -1.946 1.00 52.50 97 TRP A C 1
ATOM 780 O O . TRP A 1 97 ? 2.122 38.452 -1.926 1.00 52.50 97 TRP A O 1
ATOM 790 N N . LEU A 1 98 ? 4.013 37.455 -1.219 1.00 49.47 98 LEU A N 1
ATOM 791 C CA . LEU A 1 98 ? 4.479 38.567 -0.378 1.00 49.47 98 LEU A CA 1
ATOM 792 C C . LEU A 1 98 ? 4.866 39.787 -1.227 1.00 49.47 98 LEU A C 1
ATOM 794 O O . LEU A 1 98 ? 4.429 40.896 -0.940 1.00 49.47 98 LEU A O 1
ATOM 798 N N . LEU A 1 99 ? 5.595 39.569 -2.326 1.00 50.53 99 LEU A N 1
ATOM 799 C CA . LEU A 1 99 ? 5.954 40.620 -3.287 1.00 50.53 99 LEU A CA 1
ATOM 800 C C . LEU A 1 99 ? 4.745 41.140 -4.084 1.00 50.53 99 LEU A C 1
ATOM 802 O O . LEU A 1 99 ? 4.686 42.325 -4.402 1.00 50.53 99 LEU A O 1
ATOM 806 N N . ALA A 1 100 ? 3.762 40.289 -4.398 1.00 49.59 100 ALA A N 1
ATOM 807 C CA . ALA A 1 100 ? 2.531 40.720 -5.066 1.00 49.59 100 ALA A CA 1
ATOM 808 C C . ALA A 1 100 ? 1.647 41.600 -4.162 1.00 49.59 100 ALA A C 1
ATOM 810 O O . ALA A 1 100 ? 0.982 42.503 -4.665 1.00 49.59 100 ALA A O 1
ATOM 811 N N . ALA A 1 101 ? 1.674 41.382 -2.842 1.00 46.28 101 ALA A N 1
ATOM 812 C CA . ALA A 1 101 ? 0.953 42.208 -1.873 1.00 46.28 101 ALA A CA 1
ATOM 813 C C . ALA A 1 101 ? 1.567 43.612 -1.685 1.00 46.28 101 ALA A C 1
ATOM 815 O O . ALA A 1 101 ? 0.867 44.527 -1.254 1.00 46.28 101 ALA A O 1
ATOM 816 N N . GLU A 1 102 ? 2.842 43.813 -2.039 1.00 44.47 102 GLU A N 1
ATOM 817 C CA . GLU A 1 102 ? 3.518 45.119 -1.958 1.00 44.47 102 GLU A CA 1
ATOM 818 C C . GLU A 1 102 ? 3.341 45.995 -3.212 1.00 44.47 102 GLU A C 1
ATOM 820 O O . GLU A 1 102 ? 3.613 47.195 -3.161 1.00 44.47 102 GLU A O 1
ATOM 825 N N . ILE A 1 103 ? 2.838 45.447 -4.325 1.00 46.94 103 ILE A N 1
ATOM 826 C CA . ILE A 1 103 ? 2.656 46.204 -5.579 1.00 46.94 103 ILE A CA 1
ATOM 827 C C . ILE A 1 103 ? 1.283 46.904 -5.649 1.00 46.94 103 ILE A C 1
ATOM 829 O O . ILE A 1 103 ? 1.118 47.853 -6.414 1.00 46.94 103 ILE A O 1
ATOM 833 N N . ASP A 1 104 ? 0.319 46.541 -4.799 1.00 42.12 104 ASP A N 1
ATOM 834 C CA . ASP A 1 104 ? -1.064 47.037 -4.907 1.00 42.12 104 ASP A CA 1
ATOM 835 C C . ASP A 1 104 ? -1.358 48.334 -4.115 1.00 42.12 104 ASP A C 1
ATOM 837 O O . ASP A 1 104 ? -2.516 48.708 -3.930 1.00 42.12 104 ASP A O 1
ATOM 841 N N . GLN A 1 105 ? -0.330 49.059 -3.644 1.00 45.69 105 GLN A N 1
ATOM 842 C CA . GLN A 1 105 ? -0.512 50.300 -2.863 1.00 45.69 105 GLN A CA 1
ATOM 843 C C . GLN A 1 105 ? 0.149 51.576 -3.405 1.00 45.69 105 GLN A C 1
ATOM 845 O O . GLN A 1 105 ? 0.155 52.589 -2.705 1.00 45.69 105 GLN A O 1
ATOM 850 N N . VAL A 1 106 ? 0.625 51.624 -4.653 1.00 37.19 106 VAL A N 1
ATOM 851 C CA . VAL A 1 106 ? 1.109 52.897 -5.224 1.00 37.19 106 VAL A CA 1
ATOM 852 C C . VAL A 1 106 ? 0.510 53.168 -6.603 1.00 37.19 106 VAL A C 1
ATOM 854 O O . VAL A 1 106 ? 1.004 52.716 -7.626 1.00 37.19 106 VAL A O 1
ATOM 857 N N . SER A 1 107 ? -0.575 53.948 -6.564 1.00 35.47 107 SER A N 1
ATOM 858 C CA . SER A 1 107 ? -1.049 54.938 -7.545 1.00 35.47 107 SER A CA 1
ATOM 859 C C . SER A 1 107 ? -0.917 54.621 -9.040 1.00 35.47 107 SER A C 1
ATOM 861 O O . SER A 1 107 ? 0.170 54.586 -9.611 1.00 35.47 107 SER A O 1
ATOM 863 N N . GLY A 1 108 ? -2.077 54.556 -9.696 1.00 39.81 108 GLY A N 1
ATOM 864 C CA . GLY A 1 108 ? -2.208 54.358 -11.130 1.00 39.81 108 GLY A CA 1
ATOM 865 C C . GLY A 1 108 ? -1.503 55.404 -11.987 1.00 39.81 108 GLY A C 1
ATOM 866 O O . GLY A 1 108 ? -1.749 56.598 -11.858 1.00 39.81 108 GLY A O 1
ATOM 867 N N . VAL A 1 109 ? -0.722 54.906 -12.941 1.00 30.88 109 VAL A N 1
ATOM 868 C CA . VAL A 1 109 ? -0.503 55.491 -14.266 1.00 30.88 109 VAL A CA 1
ATOM 869 C C . VAL A 1 109 ? -0.256 54.312 -15.210 1.00 30.88 109 VAL A C 1
ATOM 871 O O . VAL A 1 109 ? 0.604 53.475 -14.950 1.00 30.88 109 VAL A O 1
ATOM 874 N N . ALA A 1 110 ? -1.032 54.208 -16.288 1.00 41.34 110 ALA A N 1
ATOM 875 C CA . ALA A 1 110 ? -0.808 53.208 -17.329 1.00 41.34 110 ALA A CA 1
ATOM 876 C C . ALA A 1 110 ? 0.475 53.537 -18.115 1.00 41.34 110 ALA A C 1
ATOM 878 O O . ALA A 1 110 ? 0.630 54.697 -18.504 1.00 41.34 110 ALA A O 1
ATOM 879 N N . PRO A 1 111 ? 1.347 52.563 -18.440 1.00 33.34 111 PRO A N 1
ATOM 880 C CA . PRO A 1 111 ? 2.340 52.760 -19.479 1.00 33.34 111 PRO A CA 1
ATOM 881 C C . PRO A 1 111 ? 2.006 51.965 -20.741 1.00 33.34 111 PRO A C 1
ATOM 883 O O . PRO A 1 111 ? 1.563 50.816 -20.729 1.00 33.34 111 PRO A O 1
ATOM 886 N N . GLU A 1 112 ? 2.227 52.662 -21.844 1.00 27.75 112 GLU A N 1
ATOM 887 C CA . GLU A 1 112 ? 1.956 52.274 -23.209 1.00 27.75 112 GLU A CA 1
ATOM 888 C C . GLU A 1 112 ? 2.798 51.101 -23.718 1.00 27.75 112 GLU A C 1
ATOM 890 O O . GLU A 1 112 ? 3.920 50.811 -23.305 1.00 27.75 112 GLU A O 1
ATOM 895 N N . ARG A 1 113 ? 2.219 50.488 -24.745 1.00 34.03 113 ARG A N 1
ATOM 896 C CA . ARG A 1 113 ? 2.787 49.506 -25.656 1.00 34.03 113 ARG A CA 1
ATOM 897 C C . ARG A 1 113 ? 3.996 50.092 -26.396 1.00 34.03 113 ARG A C 1
ATOM 899 O O . ARG A 1 113 ? 3.813 50.870 -27.327 1.00 34.03 113 ARG A O 1
ATOM 906 N N . SER A 1 114 ? 5.205 49.635 -26.075 1.00 28.59 114 SER A N 1
ATOM 907 C CA . SER A 1 114 ? 6.393 49.900 -26.894 1.00 28.59 114 SER A CA 1
ATOM 908 C C . SER A 1 114 ? 6.979 48.600 -27.438 1.00 28.59 114 SER A C 1
ATOM 910 O O . SER A 1 114 ? 7.337 47.686 -26.699 1.00 28.59 114 SER A O 1
ATOM 912 N N . LYS A 1 115 ? 7.012 48.508 -28.769 1.00 35.06 115 LYS A N 1
ATOM 913 C CA . LYS A 1 115 ? 7.745 47.494 -29.528 1.00 35.06 115 LYS A CA 1
ATOM 914 C C . LYS A 1 115 ? 9.200 47.950 -29.607 1.00 35.06 115 LYS A C 1
ATOM 916 O O . LYS A 1 115 ? 9.408 49.103 -29.963 1.00 35.06 115 LYS A O 1
ATOM 921 N N . ASN A 1 116 ? 10.161 47.060 -29.356 1.00 26.84 116 ASN A N 1
ATOM 922 C CA . ASN A 1 116 ? 11.348 46.863 -30.202 1.00 26.84 116 ASN A CA 1
ATOM 923 C C . ASN A 1 116 ? 12.192 45.670 -29.721 1.00 26.84 116 ASN A C 1
ATOM 925 O O . ASN A 1 116 ? 12.420 45.481 -28.532 1.00 26.84 116 ASN A O 1
ATOM 929 N N . ASN A 1 117 ? 12.626 44.880 -30.704 1.00 32.50 117 ASN A N 1
ATOM 930 C CA . ASN A 1 117 ? 13.538 43.741 -30.617 1.00 32.50 117 ASN A CA 1
ATOM 931 C C . ASN A 1 117 ? 14.952 44.165 -30.176 1.00 32.50 117 ASN A C 1
ATOM 933 O O . ASN A 1 117 ? 15.359 45.271 -30.517 1.00 32.50 117 ASN A O 1
ATOM 937 N N . ILE A 1 118 ? 15.730 43.245 -29.585 1.00 27.08 118 ILE A N 1
ATOM 938 C CA . ILE A 1 118 ? 17.082 42.863 -30.049 1.00 27.08 118 ILE A CA 1
ATOM 939 C C . ILE A 1 118 ? 17.537 41.553 -29.374 1.00 27.08 118 ILE A C 1
ATOM 941 O O . ILE A 1 118 ? 17.258 41.276 -28.213 1.00 27.08 118 ILE A O 1
ATOM 945 N N . LEU A 1 119 ? 18.190 40.762 -30.218 1.00 25.81 119 LEU A N 1
ATOM 946 C CA . LEU A 1 119 ? 18.762 39.424 -30.121 1.00 25.81 119 LEU A CA 1
ATOM 947 C C . LEU A 1 119 ? 20.112 39.420 -29.375 1.00 25.81 119 LEU A C 1
ATOM 949 O O . LEU A 1 119 ? 20.850 40.379 -29.557 1.00 25.81 119 LEU A O 1
ATOM 953 N N . THR A 1 120 ? 20.435 38.329 -28.661 1.00 23.47 120 THR A N 1
ATOM 954 C CA . THR A 1 120 ? 21.751 37.632 -28.506 1.00 23.47 120 THR A CA 1
ATOM 955 C C . THR A 1 120 ? 21.719 36.813 -27.207 1.00 23.47 120 THR A C 1
ATOM 957 O O . THR A 1 120 ? 21.217 37.338 -26.220 1.00 23.47 120 THR A O 1
ATOM 960 N N . THR A 1 121 ? 22.232 35.596 -27.025 1.00 23.67 121 THR A N 1
ATOM 961 C CA . THR A 1 121 ? 22.900 34.522 -27.798 1.00 23.67 121 THR A CA 1
ATOM 962 C C . THR A 1 121 ? 23.107 33.399 -26.763 1.00 23.67 121 THR A C 1
ATOM 964 O O . THR A 1 121 ? 23.486 33.741 -25.646 1.00 23.67 121 THR A O 1
ATOM 967 N N . ASP A 1 122 ? 22.864 32.143 -27.159 1.00 25.81 122 ASP A N 1
ATOM 968 C CA . ASP A 1 122 ? 23.511 30.867 -26.760 1.00 25.81 122 ASP A CA 1
ATOM 969 C C . ASP A 1 122 ? 23.655 30.540 -25.244 1.00 25.81 122 ASP A C 1
ATOM 971 O O . ASP A 1 122 ? 24.047 31.365 -24.432 1.00 25.81 122 ASP A O 1
ATOM 975 N N . ASP A 1 123 ? 23.383 29.335 -24.730 1.00 28.19 123 ASP A N 1
ATOM 976 C CA . ASP A 1 123 ? 23.804 28.014 -25.220 1.00 28.19 123 ASP A CA 1
ATOM 977 C C . ASP A 1 123 ? 23.127 26.879 -24.363 1.00 28.19 123 ASP A C 1
ATOM 979 O O . ASP A 1 123 ? 22.244 27.185 -23.555 1.00 28.19 123 ASP A O 1
ATOM 983 N N . PRO A 1 124 ? 23.422 25.564 -24.502 1.00 36.91 124 PRO A N 1
ATOM 984 C CA . PRO A 1 124 ? 22.421 24.568 -24.895 1.00 36.91 124 PRO A CA 1
ATOM 985 C C . PRO A 1 124 ? 22.244 23.419 -23.879 1.00 36.91 124 PRO A C 1
ATOM 987 O O . PRO A 1 124 ? 23.145 23.121 -23.101 1.00 36.91 124 PRO A O 1
ATOM 990 N N . SER A 1 125 ? 21.133 22.671 -23.934 1.00 24.83 125 SER A N 1
ATOM 991 C CA . SER A 1 125 ? 21.179 21.194 -23.811 1.00 24.83 125 SER A CA 1
ATOM 992 C C . SER A 1 125 ? 19.819 20.500 -23.973 1.00 24.83 125 SER A C 1
ATOM 994 O O . SER A 1 125 ? 18.952 20.525 -23.109 1.00 24.83 125 SER A O 1
ATOM 996 N N . ALA A 1 126 ? 19.737 19.800 -25.107 1.00 25.86 126 ALA A N 1
ATOM 997 C CA . ALA A 1 126 ? 19.188 18.457 -25.289 1.00 25.86 126 ALA A CA 1
ATOM 998 C C . ALA A 1 126 ? 17.695 18.220 -24.995 1.00 25.86 126 ALA A C 1
ATOM 1000 O O . ALA A 1 126 ? 17.306 17.605 -24.007 1.00 25.86 126 ALA A O 1
ATOM 1001 N N . SER A 1 127 ? 16.880 18.558 -25.996 1.00 31.20 127 SER A N 1
ATOM 1002 C CA . SER A 1 127 ? 15.709 17.758 -26.356 1.00 31.20 127 SER A CA 1
ATOM 1003 C C . SER A 1 127 ? 16.096 16.715 -27.415 1.00 31.20 127 SER A C 1
ATOM 1005 O O . SER A 1 127 ? 16.815 17.013 -28.366 1.00 31.20 127 SER A O 1
ATOM 1007 N N . SER A 1 128 ? 15.653 15.476 -27.224 1.00 29.66 128 SER A N 1
ATOM 1008 C CA . SER A 1 128 ? 15.308 14.463 -28.239 1.00 29.66 128 SER A CA 1
ATOM 1009 C C . SER A 1 128 ? 15.126 13.134 -27.495 1.00 29.66 128 SER A C 1
ATOM 1011 O O . SER A 1 128 ? 15.862 12.845 -26.564 1.00 29.66 128 SER A O 1
ATOM 1013 N N . GLN A 1 129 ? 14.165 12.270 -27.770 1.00 25.11 129 GLN A N 1
ATOM 1014 C CA . GLN A 1 129 ? 13.014 12.277 -28.655 1.00 25.11 129 GLN A CA 1
ATOM 1015 C C . GLN A 1 129 ? 12.043 11.266 -28.029 1.00 25.11 129 GLN A C 1
ATOM 1017 O O . GLN A 1 129 ? 12.458 10.269 -27.440 1.00 25.11 129 GLN A O 1
ATOM 1022 N N . ALA A 1 130 ? 10.755 11.582 -28.092 1.00 34.25 130 ALA A N 1
ATOM 1023 C CA . ALA A 1 130 ? 9.684 10.757 -27.565 1.00 34.25 130 ALA A CA 1
ATOM 1024 C C . ALA A 1 130 ? 9.561 9.451 -28.362 1.00 34.25 130 ALA A C 1
ATOM 1026 O O . ALA A 1 130 ? 9.226 9.498 -29.545 1.00 34.25 130 ALA A O 1
ATOM 1027 N N . ASP A 1 131 ? 9.737 8.310 -27.695 1.00 24.78 131 ASP A N 1
ATOM 1028 C CA . ASP A 1 131 ? 9.223 7.032 -28.181 1.00 24.78 131 ASP A CA 1
ATOM 1029 C C . ASP A 1 131 ? 7.877 6.754 -27.519 1.00 24.78 131 ASP A C 1
ATOM 1031 O O . ASP A 1 131 ? 7.749 6.549 -26.309 1.00 24.78 131 ASP A O 1
ATOM 1035 N N . LYS A 1 132 ? 6.850 6.816 -28.365 1.00 35.38 132 LYS A N 1
ATOM 1036 C CA . LYS A 1 132 ? 5.470 6.473 -28.057 1.00 35.38 132 LYS A CA 1
ATOM 1037 C C . LYS A 1 132 ? 5.334 4.968 -27.840 1.00 35.38 132 LYS A C 1
ATOM 1039 O O . LYS A 1 132 ? 6.015 4.172 -28.477 1.00 35.38 132 LYS A O 1
ATOM 1044 N N . GLN A 1 133 ? 4.298 4.646 -27.062 1.00 33.25 133 GLN A N 1
ATOM 1045 C CA . GLN A 1 133 ? 3.562 3.380 -27.013 1.00 33.25 133 GLN A CA 1
ATOM 1046 C C . GLN A 1 133 ? 3.901 2.483 -25.820 1.00 33.25 133 GLN A C 1
ATOM 1048 O O . GLN A 1 133 ? 4.627 1.503 -25.914 1.00 33.25 133 GLN A O 1
ATOM 1053 N N . THR A 1 134 ? 3.278 2.787 -24.679 1.00 28.62 134 THR A N 1
ATOM 1054 C CA . THR A 1 134 ? 3.014 1.777 -23.648 1.00 28.62 134 THR A CA 1
ATOM 1055 C C . THR A 1 134 ? 1.509 1.728 -23.401 1.00 28.62 134 THR A C 1
ATOM 1057 O O . THR A 1 134 ? 0.948 2.564 -22.700 1.00 28.62 134 THR A O 1
ATOM 1060 N N . SER A 1 135 ? 0.834 0.778 -24.048 1.00 27.70 135 SER A N 1
ATOM 1061 C CA . SER A 1 135 ? -0.573 0.476 -23.801 1.00 27.70 135 SER A CA 1
ATOM 1062 C C . SER A 1 135 ? -0.683 -0.346 -22.519 1.00 27.70 135 SER A C 1
ATOM 1064 O O . SER A 1 135 ? -0.435 -1.551 -22.534 1.00 27.70 135 SER A O 1
ATOM 1066 N N . TYR A 1 136 ? -1.045 0.293 -21.412 1.00 40.31 136 TYR A N 1
ATOM 1067 C CA . TYR A 1 136 ? -1.580 -0.423 -20.258 1.00 40.31 136 TYR A CA 1
ATOM 1068 C C . TYR A 1 136 ? -3.083 -0.606 -20.485 1.00 40.31 136 TYR A C 1
ATOM 1070 O O . TYR A 1 136 ? -3.799 0.360 -20.748 1.00 40.31 136 TYR A O 1
ATOM 1078 N N . GLU A 1 137 ? -3.542 -1.857 -20.483 1.00 33.62 137 GLU A N 1
ATOM 1079 C CA . GLU A 1 137 ? -4.941 -2.209 -20.725 1.00 33.62 137 GLU A CA 1
ATOM 1080 C C . GLU A 1 137 ? -5.856 -1.538 -19.692 1.00 33.62 137 GLU A C 1
ATOM 1082 O O . GLU A 1 137 ? -5.681 -1.678 -18.483 1.00 33.62 137 GLU A O 1
ATOM 1087 N N . ALA A 1 138 ? -6.833 -0.785 -20.197 1.00 38.09 138 ALA A N 1
ATOM 1088 C CA . ALA A 1 138 ? -7.816 -0.066 -19.406 1.00 38.09 138 ALA A CA 1
ATOM 1089 C C . ALA A 1 138 ? -8.793 -1.038 -18.727 1.00 38.09 138 ALA A C 1
ATOM 1091 O O . ALA A 1 138 ? -9.537 -1.754 -19.404 1.00 38.09 138 ALA A O 1
ATOM 1092 N N . THR A 1 139 ? -8.871 -1.014 -17.396 1.00 36.94 139 THR A N 1
ATOM 1093 C CA . THR A 1 139 ? -9.974 -1.658 -16.675 1.00 36.94 139 THR A CA 1
ATOM 1094 C C . THR A 1 139 ? -11.223 -0.792 -16.838 1.00 36.94 139 THR A C 1
ATOM 1096 O O . THR A 1 139 ? -11.327 0.284 -16.253 1.00 36.94 139 THR A O 1
ATOM 1099 N N . LYS A 1 140 ? -12.166 -1.234 -17.675 1.00 32.66 140 LYS A N 1
ATOM 1100 C CA . LYS A 1 140 ? -13.471 -0.577 -17.837 1.00 32.66 140 LYS A CA 1
ATOM 1101 C C . LYS A 1 140 ? -14.319 -0.841 -16.594 1.00 32.66 140 LYS A C 1
ATOM 1103 O O . LYS A 1 140 ? -14.553 -2.000 -16.258 1.00 32.66 140 LYS A O 1
ATOM 1108 N N . ASN A 1 141 ? -14.811 0.208 -15.940 1.00 41.72 141 ASN A N 1
ATOM 1109 C CA . ASN A 1 141 ? -15.964 0.069 -15.055 1.00 41.72 141 ASN A CA 1
ATOM 1110 C C . ASN A 1 141 ? -17.249 -0.054 -15.900 1.00 41.72 141 ASN A C 1
ATOM 1112 O O . ASN A 1 141 ? -17.272 0.280 -17.088 1.00 41.72 141 ASN A O 1
ATOM 1116 N N . ASN A 1 142 ? -18.326 -0.551 -15.288 1.00 44.47 142 ASN A N 1
ATOM 1117 C CA . ASN A 1 142 ? -19.604 -0.832 -15.958 1.00 44.47 142 ASN A CA 1
ATOM 1118 C C . ASN A 1 142 ? -20.324 0.415 -16.521 1.00 44.47 142 ASN A C 1
ATOM 1120 O O . ASN A 1 142 ? -21.377 0.273 -17.134 1.00 44.47 142 ASN A O 1
ATOM 1124 N N . GLU A 1 143 ? -19.759 1.614 -16.361 1.00 45.41 143 GLU A N 1
ATOM 1125 C CA . GLU A 1 143 ? -20.333 2.885 -16.822 1.00 45.41 143 GLU A CA 1
ATOM 1126 C C . GLU A 1 143 ? -19.516 3.557 -17.939 1.00 45.41 143 GLU A C 1
ATOM 1128 O O . GLU A 1 143 ? -19.831 4.666 -18.364 1.00 45.41 143 GLU A O 1
ATOM 1133 N N . GLY A 1 144 ? -18.478 2.893 -18.463 1.00 38.53 144 GLY A N 1
ATOM 1134 C CA . GLY A 1 144 ? -17.744 3.385 -19.632 1.00 38.53 144 GLY A CA 1
ATOM 1135 C C . GLY A 1 144 ? -16.937 4.666 -19.391 1.00 38.53 144 GLY A C 1
ATOM 1136 O O . GLY A 1 144 ? -16.492 5.287 -20.359 1.00 38.53 144 GLY A O 1
ATOM 1137 N N . GLN A 1 145 ? -16.705 5.057 -18.133 1.00 35.62 145 GLN A N 1
ATOM 1138 C CA . GLN A 1 145 ? -15.810 6.164 -17.819 1.00 35.62 145 GLN A CA 1
ATOM 1139 C C . GLN A 1 145 ? -14.358 5.682 -17.864 1.00 35.62 145 GLN A C 1
ATOM 1141 O O . GLN A 1 145 ? -13.887 4.921 -17.021 1.00 35.62 145 GLN A O 1
ATOM 1146 N N . VAL A 1 146 ? -13.644 6.137 -18.890 1.00 39.47 146 VAL A N 1
ATOM 1147 C CA . VAL A 1 146 ? -12.190 6.017 -19.004 1.00 39.47 146 VAL A CA 1
ATOM 1148 C C . VAL A 1 146 ? -11.568 6.917 -17.935 1.00 39.47 146 VAL A C 1
ATOM 1150 O O . VAL A 1 146 ? -11.689 8.138 -18.021 1.00 39.47 146 VAL A O 1
ATOM 1153 N N . LEU A 1 147 ? -10.899 6.332 -16.936 1.00 42.28 147 LEU A N 1
ATOM 1154 C CA . LEU A 1 147 ? -9.987 7.084 -16.072 1.00 42.28 147 LEU A CA 1
ATOM 1155 C C . LEU A 1 147 ? -8.913 7.709 -16.976 1.00 42.28 147 LEU A C 1
ATOM 1157 O O . LEU A 1 147 ? -8.141 6.995 -17.618 1.00 42.28 147 LEU A O 1
ATOM 1161 N N . ARG A 1 148 ? -8.918 9.039 -17.099 1.00 36.12 148 ARG A N 1
ATOM 1162 C CA . ARG A 1 148 ? -7.952 9.790 -17.908 1.00 36.12 148 ARG A CA 1
ATOM 1163 C C . ARG A 1 148 ? -6.556 9.642 -17.295 1.00 36.12 148 ARG A C 1
ATOM 1165 O O . ARG A 1 148 ? -6.241 10.283 -16.305 1.00 36.12 148 ARG A O 1
ATOM 1172 N N . TYR A 1 149 ? -5.722 8.804 -17.906 1.00 44.47 149 TYR A N 1
ATOM 1173 C CA . TYR A 1 149 ? -4.302 8.631 -17.566 1.00 44.47 149 TYR A CA 1
ATOM 1174 C C . TYR A 1 149 ? -3.376 9.669 -18.232 1.00 44.47 149 TYR A C 1
ATOM 1176 O O . TYR A 1 149 ? -2.171 9.639 -18.008 1.00 44.47 149 TYR A O 1
ATOM 1184 N N . GLU A 1 150 ? -3.913 10.589 -19.040 1.00 45.97 150 GLU A N 1
ATOM 1185 C CA . GLU A 1 150 ? -3.123 11.582 -19.790 1.00 45.97 150 GLU A CA 1
ATOM 1186 C C . GLU A 1 150 ? -2.567 12.729 -18.919 1.00 45.97 150 GLU A C 1
ATOM 1188 O O . GLU A 1 150 ? -1.750 13.508 -19.396 1.00 45.97 150 GLU A O 1
ATOM 1193 N N . GLU A 1 151 ? -2.973 12.848 -17.651 1.00 51.31 151 GLU A N 1
ATOM 1194 C CA . GLU A 1 151 ? -2.673 14.025 -16.815 1.00 51.31 151 GLU A CA 1
ATOM 1195 C C . GLU A 1 151 ? -1.369 13.914 -15.993 1.00 51.31 151 GLU A C 1
ATOM 1197 O O . GLU A 1 151 ? -0.932 14.897 -15.406 1.00 51.31 151 GLU A O 1
ATOM 1202 N N . TYR A 1 152 ? -0.698 12.753 -15.987 1.00 55.59 152 TYR A N 1
ATOM 1203 C CA . TYR A 1 152 ? 0.432 12.472 -15.080 1.00 55.59 152 TYR A CA 1
ATOM 1204 C C . TYR A 1 152 ? 1.709 11.967 -15.779 1.00 55.59 152 TYR A C 1
ATOM 1206 O O . TYR A 1 152 ? 2.519 11.266 -15.163 1.00 55.59 152 TYR A O 1
ATOM 1214 N N . GLU A 1 153 ? 1.912 12.264 -17.069 1.00 57.53 153 GLU A N 1
ATOM 1215 C CA . GLU A 1 153 ? 3.122 11.816 -17.776 1.00 57.53 153 GLU A CA 1
ATOM 1216 C C . GLU A 1 153 ? 4.402 12.336 -17.095 1.00 57.53 153 GLU A C 1
ATOM 1218 O O . GLU A 1 153 ? 4.658 13.534 -17.013 1.00 57.53 153 GLU A O 1
ATOM 1223 N N . GLY A 1 154 ? 5.225 11.408 -16.596 1.00 68.62 154 GLY A N 1
ATOM 1224 C CA . GLY A 1 154 ? 6.479 11.710 -15.894 1.00 68.62 154 GLY A CA 1
ATOM 1225 C C . GLY A 1 154 ? 6.355 11.822 -14.370 1.00 68.62 154 GLY A C 1
ATOM 1226 O O . GLY A 1 154 ? 7.370 11.910 -13.671 1.00 68.62 154 GLY A O 1
ATOM 1227 N N . GLU A 1 155 ? 5.144 11.752 -13.822 1.00 81.31 155 GLU A N 1
ATOM 1228 C CA . GLU A 1 155 ? 4.927 11.773 -12.382 1.00 81.31 155 GLU A CA 1
ATOM 1229 C C . GLU A 1 155 ? 4.990 10.376 -11.740 1.00 81.31 155 GLU A C 1
ATOM 1231 O O . GLU A 1 155 ? 4.752 9.349 -12.369 1.00 81.31 155 GLU A O 1
ATOM 1236 N N . ILE A 1 156 ? 5.353 10.329 -10.453 1.00 87.50 156 ILE A N 1
ATOM 1237 C CA . ILE A 1 156 ? 5.557 9.076 -9.706 1.00 87.50 156 ILE A CA 1
ATOM 1238 C C . ILE A 1 156 ? 4.576 9.065 -8.537 1.00 87.50 156 ILE A C 1
ATOM 1240 O O . ILE A 1 156 ? 4.848 9.686 -7.504 1.00 87.50 156 ILE A O 1
ATOM 1244 N N . GLY A 1 157 ? 3.448 8.383 -8.728 1.00 92.94 157 GLY A N 1
ATOM 1245 C CA . GLY A 1 157 ? 2.455 8.106 -7.690 1.00 92.94 157 GLY A CA 1
ATOM 1246 C C . GLY A 1 157 ? 2.736 6.820 -6.906 1.00 92.94 157 GLY A C 1
ATOM 1247 O O . GLY A 1 157 ? 3.807 6.219 -7.018 1.00 92.94 157 GLY A O 1
ATOM 1248 N N . VAL A 1 158 ? 1.756 6.392 -6.108 1.00 96.25 158 VAL A N 1
ATOM 1249 C CA . VAL A 1 158 ? 1.819 5.167 -5.289 1.00 96.25 158 VAL A CA 1
ATOM 1250 C C . VAL A 1 158 ? 0.834 4.136 -5.825 1.00 96.25 158 VAL A C 1
ATOM 1252 O O . VAL A 1 158 ? -0.346 4.432 -5.959 1.00 96.25 158 VAL A O 1
ATOM 1255 N N . ALA A 1 159 ? 1.287 2.9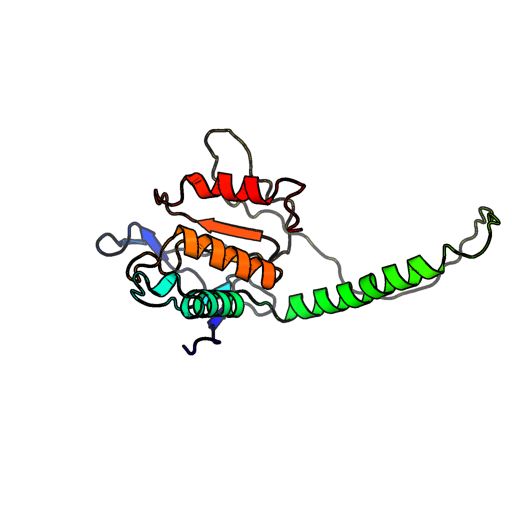12 -6.090 1.00 97.56 159 ALA A N 1
ATOM 1256 C CA . ALA A 1 159 ? 0.413 1.771 -6.362 1.00 97.56 159 ALA A CA 1
ATOM 1257 C C . ALA A 1 159 ? 0.422 0.828 -5.149 1.00 97.56 159 ALA A C 1
ATOM 1259 O O . ALA A 1 159 ? 1.477 0.308 -4.787 1.00 97.56 159 ALA A O 1
ATOM 1260 N N . THR A 1 160 ? -0.730 0.628 -4.508 1.00 98.38 160 THR A N 1
ATOM 1261 C CA . THR A 1 160 ? -0.853 -0.127 -3.248 1.00 98.38 160 THR A CA 1
ATOM 1262 C C . THR A 1 160 ? -2.205 -0.848 -3.134 1.00 98.38 160 THR A C 1
ATOM 1264 O O . THR A 1 160 ? -2.985 -0.872 -4.078 1.00 98.38 160 THR A O 1
ATOM 1267 N N . GLY A 1 161 ? -2.506 -1.460 -1.990 1.00 98.25 161 GLY A N 1
ATOM 1268 C CA . GLY A 1 161 ? -3.797 -2.091 -1.718 1.00 98.25 161 GLY A CA 1
ATOM 1269 C C . GLY A 1 161 ? -4.011 -2.338 -0.228 1.00 98.25 161 GLY A C 1
ATOM 1270 O O . GLY A 1 161 ? -3.613 -1.524 0.609 1.00 98.25 161 GLY A O 1
ATOM 1271 N N . ASN A 1 162 ? -4.601 -3.491 0.097 1.00 98.25 162 ASN A N 1
ATOM 1272 C CA . ASN A 1 162 ? -5.012 -3.906 1.448 1.00 98.25 162 ASN A CA 1
ATOM 1273 C C . ASN A 1 162 ? -3.818 -4.253 2.377 1.00 98.25 162 ASN A C 1
ATOM 1275 O O . ASN A 1 162 ? -3.725 -5.354 2.936 1.00 98.25 162 ASN A O 1
ATOM 1279 N N . TRP A 1 163 ? -2.864 -3.330 2.519 1.00 98.38 163 TRP A N 1
ATOM 1280 C CA . TRP A 1 163 ? -1.626 -3.486 3.279 1.00 98.38 163 TRP A CA 1
ATOM 1281 C C . TRP A 1 163 ? -1.907 -3.868 4.739 1.00 98.38 163 TRP A C 1
ATOM 1283 O O . TRP A 1 163 ? -2.594 -3.162 5.475 1.00 98.38 163 TRP A O 1
ATOM 1293 N N . GLY A 1 164 ? -1.384 -5.021 5.164 1.00 98.12 164 GLY A N 1
ATOM 1294 C CA . GLY A 1 164 ? -1.551 -5.531 6.529 1.00 98.12 164 GLY A CA 1
ATOM 1295 C C . GLY A 1 164 ? -2.937 -6.100 6.866 1.00 98.12 164 GLY A C 1
ATOM 1296 O O . GLY A 1 164 ? -3.161 -6.468 8.014 1.00 98.12 164 GLY A O 1
ATOM 1297 N N . CYS A 1 165 ? -3.861 -6.218 5.908 1.00 98.00 165 CYS A N 1
ATOM 1298 C CA . CYS A 1 165 ? -5.255 -6.601 6.200 1.00 98.00 165 CYS A CA 1
ATOM 1299 C C . CYS A 1 165 ? -5.539 -8.109 6.080 1.00 98.00 165 CYS A C 1
ATOM 1301 O O . CYS A 1 165 ? -6.587 -8.581 6.501 1.00 98.00 165 CYS A O 1
ATOM 1303 N N . GLY A 1 166 ? -4.610 -8.881 5.505 1.00 96.38 166 GLY A N 1
ATOM 1304 C CA . GLY A 1 166 ? -4.709 -10.341 5.404 1.00 96.38 166 GLY A CA 1
ATOM 1305 C C . GLY A 1 166 ? -4.259 -11.039 6.690 1.00 96.38 166 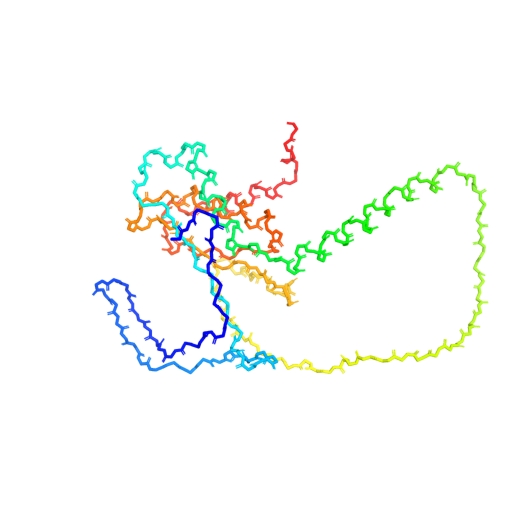GLY A C 1
ATOM 1306 O O . GLY A 1 166 ? -4.846 -10.871 7.753 1.00 96.38 166 GLY A O 1
ATOM 1307 N N . ALA A 1 167 ? -3.153 -11.786 6.622 1.00 96.88 167 ALA A N 1
ATOM 1308 C CA . ALA A 1 167 ? -2.593 -12.515 7.769 1.00 96.88 167 ALA A CA 1
ATOM 1309 C C . ALA A 1 167 ? -2.301 -11.636 9.006 1.00 96.88 167 ALA A C 1
ATOM 1311 O O . ALA A 1 167 ? -2.207 -12.139 10.125 1.00 96.88 167 ALA A O 1
ATOM 1312 N N . PHE A 1 168 ? -2.138 -10.326 8.808 1.00 97.88 168 PHE A N 1
ATOM 1313 C CA . PHE A 1 168 ? -1.848 -9.364 9.868 1.00 97.88 168 PHE A CA 1
ATOM 1314 C C . PHE A 1 168 ? -3.116 -8.747 10.481 1.00 97.88 168 PHE A C 1
ATOM 1316 O O . PHE A 1 168 ? -3.010 -8.080 11.502 1.00 97.88 168 PHE A O 1
ATOM 1323 N N . GLY A 1 169 ? -4.311 -9.021 9.949 1.00 97.81 169 GLY A N 1
ATOM 1324 C CA . GLY A 1 169 ? -5.583 -8.693 10.602 1.00 97.81 169 GLY A CA 1
ATOM 1325 C C . GLY A 1 169 ? -5.848 -7.200 10.823 1.00 97.81 169 GLY A C 1
ATOM 1326 O O . GLY A 1 169 ? -6.545 -6.848 11.774 1.00 97.81 169 GLY A O 1
ATOM 1327 N N . GLY A 1 170 ? -5.259 -6.332 10.001 1.00 98.12 170 GLY A N 1
ATOM 1328 C CA . GLY A 1 170 ? -5.603 -4.915 9.952 1.00 98.12 170 GLY A CA 1
ATOM 1329 C C . GLY A 1 170 ? -6.979 -4.674 9.329 1.00 98.12 170 GLY A C 1
ATOM 1330 O O . GLY A 1 170 ? -7.449 -5.450 8.498 1.00 98.12 170 GLY A O 1
ATOM 1331 N N . ASP A 1 171 ? -7.608 -3.583 9.739 1.00 98.25 171 ASP A N 1
ATOM 1332 C CA . ASP A 1 171 ? -8.854 -3.075 9.183 1.00 98.25 171 ASP A CA 1
ATOM 1333 C C . ASP A 1 171 ? -8.581 -2.401 7.820 1.00 98.25 171 ASP A C 1
ATOM 1335 O O . ASP A 1 171 ? -7.812 -1.433 7.763 1.00 98.25 171 ASP A O 1
ATOM 1339 N N . PRO A 1 172 ? -9.172 -2.897 6.718 1.00 98.06 172 PRO A N 1
ATOM 1340 C CA . PRO A 1 172 ? -8.921 -2.380 5.377 1.00 98.06 172 PRO A CA 1
ATOM 1341 C C . PRO A 1 172 ? -9.392 -0.939 5.176 1.00 98.06 172 PRO A C 1
ATOM 1343 O O . PRO A 1 172 ? -8.711 -0.194 4.471 1.00 98.06 172 PRO A O 1
ATOM 1346 N N . GLU A 1 173 ? -10.499 -0.523 5.799 1.00 97.50 173 GLU A N 1
ATOM 1347 C CA . GLU A 1 173 ? -11.020 0.842 5.657 1.00 97.50 173 GLU A CA 1
ATOM 1348 C C . GLU A 1 173 ? -10.048 1.831 6.308 1.00 97.50 173 GLU A C 1
ATOM 1350 O O . GLU A 1 173 ? -9.596 2.789 5.677 1.00 97.50 173 GLU A O 1
ATOM 1355 N N . VAL A 1 174 ? -9.618 1.538 7.539 1.00 97.38 174 VAL A N 1
ATOM 1356 C CA . VAL A 1 174 ? -8.627 2.361 8.250 1.00 97.38 174 VAL A CA 1
ATOM 1357 C C . VAL A 1 174 ? -7.291 2.385 7.509 1.00 97.38 174 VAL A C 1
ATOM 1359 O O . VAL A 1 174 ? -6.676 3.442 7.358 1.00 97.38 174 VAL A O 1
ATOM 1362 N N . LYS A 1 175 ? -6.833 1.235 7.004 1.00 98.38 175 LYS A N 1
ATOM 1363 C CA . LYS A 1 175 ? -5.574 1.133 6.256 1.00 98.38 175 LYS A CA 1
ATOM 1364 C C . LYS A 1 175 ? -5.603 1.876 4.926 1.00 98.38 175 LYS A C 1
ATOM 1366 O O . LYS A 1 175 ? -4.549 2.351 4.499 1.00 98.38 175 LYS A O 1
ATOM 1371 N N . ALA A 1 176 ? -6.755 1.978 4.266 1.00 98.06 176 ALA A N 1
ATOM 1372 C CA . ALA A 1 176 ? -6.902 2.793 3.064 1.00 98.06 176 ALA A CA 1
ATOM 1373 C C . ALA A 1 176 ? -6.707 4.283 3.381 1.00 98.06 176 ALA A C 1
ATOM 1375 O O . ALA A 1 176 ? -5.890 4.941 2.737 1.00 98.06 176 ALA A O 1
ATOM 1376 N N . ILE A 1 177 ? -7.364 4.784 4.433 1.00 97.31 177 ILE A N 1
ATOM 1377 C CA . ILE A 1 177 ? -7.241 6.186 4.858 1.00 97.31 177 ILE A CA 1
ATOM 1378 C C . ILE A 1 177 ? -5.822 6.517 5.338 1.00 97.31 177 ILE A C 1
ATOM 1380 O O . ILE A 1 177 ? -5.271 7.537 4.935 1.00 97.31 177 ILE A O 1
ATOM 1384 N N . ILE A 1 178 ? -5.186 5.643 6.129 1.00 98.19 178 ILE A N 1
ATOM 1385 C CA . ILE A 1 178 ? -3.788 5.822 6.571 1.00 98.19 178 ILE A CA 1
ATOM 1386 C C . ILE A 1 178 ? -2.842 5.982 5.377 1.00 98.19 178 ILE A C 1
ATOM 1388 O O . ILE A 1 178 ? -1.981 6.861 5.375 1.00 98.19 178 ILE A O 1
ATOM 1392 N N . GLN A 1 179 ? -2.988 5.130 4.361 1.00 98.38 179 GLN A N 1
ATOM 1393 C CA . GLN A 1 179 ? -2.133 5.187 3.178 1.00 98.38 179 GLN A CA 1
ATOM 1394 C C . GLN A 1 179 ? -2.388 6.447 2.355 1.00 98.38 179 GLN A C 1
ATOM 1396 O O . GLN A 1 179 ? -1.425 7.050 1.887 1.00 98.38 179 GLN A O 1
ATOM 1401 N N . TRP A 1 180 ? -3.647 6.879 2.233 1.00 96.50 180 TRP A N 1
ATOM 1402 C CA . TRP A 1 180 ? -3.974 8.147 1.586 1.00 96.50 180 TRP A CA 1
ATOM 1403 C C . TRP A 1 180 ? -3.318 9.319 2.327 1.00 96.50 180 TRP A C 1
ATOM 1405 O O . TRP A 1 180 ? -2.556 10.063 1.717 1.00 96.50 180 TRP A O 1
ATOM 1415 N N . LEU A 1 181 ? -3.503 9.428 3.648 1.00 96.25 181 LEU A N 1
ATOM 1416 C CA . LEU A 1 181 ? -2.882 10.478 4.466 1.00 96.25 181 LEU A CA 1
ATOM 1417 C C . LEU A 1 181 ? -1.358 10.516 4.293 1.00 96.25 181 LEU A C 1
ATOM 1419 O O . LEU A 1 181 ? -0.782 11.579 4.061 1.00 96.25 181 LEU A O 1
ATOM 1423 N N . ALA A 1 182 ? -0.707 9.354 4.352 1.00 97.12 182 ALA A N 1
ATOM 1424 C CA . ALA A 1 182 ? 0.733 9.247 4.153 1.00 97.12 182 ALA A CA 1
ATOM 1425 C C . ALA A 1 182 ? 1.170 9.665 2.738 1.00 97.12 182 ALA A C 1
ATOM 1427 O O . ALA A 1 182 ? 2.181 10.349 2.591 1.00 97.12 182 ALA A O 1
ATOM 1428 N N . ALA A 1 183 ? 0.424 9.277 1.699 1.00 95.38 183 ALA A N 1
ATOM 1429 C CA . ALA A 1 183 ? 0.726 9.637 0.315 1.00 95.38 183 ALA A CA 1
ATOM 1430 C C . ALA A 1 183 ? 0.551 11.145 0.069 1.00 95.38 183 ALA A C 1
ATOM 1432 O O . ALA A 1 183 ? 1.416 11.762 -0.554 1.00 95.38 183 ALA A O 1
ATOM 1433 N N . SER A 1 184 ? -0.513 11.744 0.615 1.00 92.81 184 SER A N 1
ATOM 1434 C CA . SER A 1 184 ? -0.748 13.190 0.578 1.00 92.81 184 SER A CA 1
ATOM 1435 C C . SER A 1 184 ? 0.371 13.955 1.281 1.00 92.81 184 SER A C 1
ATOM 1437 O O . SER A 1 184 ? 0.927 14.888 0.708 1.00 92.81 184 SER A O 1
ATOM 1439 N N . GLN A 1 185 ? 0.770 13.520 2.480 1.00 92.44 185 GLN A N 1
ATOM 1440 C CA . GLN A 1 185 ? 1.876 14.136 3.217 1.00 92.44 185 GLN A CA 1
ATOM 1441 C C . GLN A 1 185 ? 3.225 13.980 2.497 1.00 92.44 185 GLN A C 1
ATOM 1443 O O . GLN A 1 185 ? 4.089 14.848 2.606 1.00 92.44 185 GLN A O 1
ATOM 1448 N N . ALA A 1 186 ? 3.414 12.888 1.755 1.00 92.75 186 ALA A N 1
ATOM 1449 C CA . ALA A 1 186 ? 4.592 12.646 0.923 1.00 92.75 186 ALA A CA 1
ATOM 1450 C C . ALA A 1 186 ? 4.540 13.356 -0.445 1.00 92.75 186 ALA A C 1
ATOM 1452 O O . ALA A 1 186 ? 5.423 13.121 -1.272 1.00 92.75 186 ALA A O 1
ATOM 1453 N N . LEU A 1 187 ? 3.524 14.195 -0.695 1.00 90.62 187 LEU A N 1
ATOM 1454 C CA . LEU A 1 187 ? 3.315 14.924 -1.951 1.00 90.62 187 LEU A CA 1
ATOM 1455 C C . LEU A 1 187 ? 3.301 14.001 -3.179 1.00 90.62 187 LEU A C 1
ATOM 1457 O O . LEU A 1 187 ? 3.837 14.321 -4.244 1.00 90.62 187 LEU A O 1
ATOM 1461 N N . ARG A 1 188 ? 2.703 12.815 -3.028 1.00 90.00 188 ARG A N 1
ATOM 1462 C CA . ARG A 1 188 ? 2.487 11.904 -4.149 1.00 90.00 188 ARG A CA 1
ATOM 1463 C C . ARG A 1 188 ? 1.270 12.387 -4.943 1.00 90.00 188 ARG A C 1
ATOM 1465 O O . ARG A 1 188 ? 0.207 12.560 -4.353 1.00 90.00 188 ARG A O 1
ATOM 1472 N N . PRO A 1 189 ? 1.400 12.579 -6.264 1.00 89.00 189 PRO A N 1
ATOM 1473 C CA . PRO A 1 189 ? 0.363 13.232 -7.062 1.00 89.00 189 PRO A CA 1
ATOM 1474 C C . PRO A 1 189 ? -0.898 12.383 -7.226 1.00 89.00 189 PRO A C 1
ATOM 1476 O O . PRO A 1 189 ? -1.990 12.914 -7.395 1.00 89.00 189 PRO A O 1
ATOM 1479 N N . PHE A 1 190 ? -0.759 11.059 -7.146 1.00 91.12 190 PHE A N 1
ATOM 1480 C CA . PHE A 1 190 ? -1.877 10.128 -7.184 1.00 91.12 190 PHE A CA 1
ATOM 1481 C C . PHE A 1 190 ? -1.568 8.846 -6.401 1.00 91.12 190 PHE A C 1
ATOM 1483 O O . PHE A 1 190 ? -0.405 8.458 -6.219 1.00 91.12 190 PHE A O 1
ATOM 1490 N N . MET A 1 191 ? -2.632 8.157 -5.982 1.00 93.50 191 MET A N 1
ATOM 1491 C CA . MET A 1 191 ? -2.586 6.822 -5.387 1.00 93.50 191 MET A CA 1
ATOM 1492 C C . MET A 1 191 ? -3.526 5.885 -6.154 1.00 93.50 191 MET A C 1
ATOM 1494 O O . MET A 1 191 ? -4.722 6.137 -6.250 1.00 93.50 191 MET A O 1
ATOM 1498 N N . LEU A 1 192 ? -2.988 4.784 -6.677 1.00 95.88 192 LEU A N 1
ATOM 1499 C CA . LEU A 1 192 ? -3.752 3.675 -7.241 1.00 95.88 192 LEU A CA 1
ATOM 1500 C C . LEU A 1 192 ? -3.948 2.620 -6.151 1.00 95.88 192 LEU A C 1
ATOM 1502 O O . LEU A 1 192 ? -2.978 1.998 -5.708 1.00 95.88 192 LEU A O 1
ATOM 1506 N N . TYR A 1 193 ? -5.192 2.424 -5.718 1.00 97.06 193 TYR A N 1
ATOM 1507 C CA . TYR A 1 193 ? -5.533 1.493 -4.646 1.00 97.06 193 TYR A CA 1
ATOM 1508 C C . TYR A 1 193 ? -6.268 0.262 -5.189 1.00 97.06 193 TYR A C 1
ATOM 1510 O O . TYR A 1 193 ? -7.391 0.357 -5.681 1.00 97.06 193 TYR A O 1
ATOM 1518 N N . TYR A 1 194 ? -5.655 -0.914 -5.070 1.00 97.44 194 TYR A N 1
ATOM 1519 C CA . TYR A 1 194 ? -6.233 -2.185 -5.505 1.00 97.44 194 TYR A CA 1
ATOM 1520 C C . TYR A 1 194 ? -6.933 -2.883 -4.333 1.00 97.44 194 TYR A C 1
ATOM 1522 O O . TYR A 1 194 ? -6.287 -3.422 -3.432 1.00 97.44 194 TYR A O 1
ATOM 1530 N N . THR A 1 195 ? -8.267 -2.896 -4.358 1.00 96.75 195 THR A N 1
ATOM 1531 C CA . THR A 1 195 ? -9.110 -3.431 -3.269 1.00 96.75 195 THR A CA 1
ATOM 1532 C C . THR A 1 195 ? -9.234 -4.954 -3.276 1.00 96.75 195 THR A C 1
ATOM 1534 O O . THR A 1 195 ? -9.650 -5.536 -2.274 1.00 96.75 195 THR A O 1
ATOM 1537 N N . PHE A 1 196 ? -8.909 -5.611 -4.396 1.00 94.81 196 PHE A N 1
ATOM 1538 C CA . PHE A 1 196 ? -9.136 -7.047 -4.611 1.00 94.81 196 PHE A CA 1
ATOM 1539 C C . PHE A 1 196 ? -10.588 -7.484 -4.327 1.00 94.81 196 PHE A C 1
ATOM 1541 O O . PHE A 1 196 ? -10.820 -8.573 -3.807 1.00 94.81 196 PHE A O 1
ATOM 1548 N N . ASN A 1 197 ? -11.566 -6.633 -4.674 1.00 93.94 197 ASN A N 1
ATOM 1549 C CA . ASN A 1 197 ? -13.004 -6.867 -4.470 1.00 93.94 197 ASN A CA 1
ATOM 1550 C C . ASN A 1 197 ? -13.394 -7.145 -3.008 1.00 93.94 197 ASN A C 1
ATOM 1552 O O . ASN A 1 197 ? -14.368 -7.850 -2.741 1.00 93.94 197 ASN A O 1
ATOM 1556 N N . LEU A 1 198 ? -12.634 -6.607 -2.051 1.00 95.69 198 LEU A N 1
ATOM 1557 C CA . LEU A 1 198 ? -12.948 -6.757 -0.639 1.00 95.69 198 LEU A CA 1
ATOM 1558 C C . LEU A 1 198 ? -14.231 -5.990 -0.296 1.00 95.69 198 LEU A C 1
ATOM 1560 O O . LEU A 1 198 ? -14.312 -4.783 -0.513 1.00 95.69 198 LEU A O 1
ATOM 1564 N N . GLU A 1 199 ? -15.216 -6.689 0.269 1.00 96.44 199 GLU A N 1
ATOM 1565 C CA . GLU A 1 199 ? -16.554 -6.147 0.548 1.00 96.44 199 GLU A CA 1
ATOM 1566 C C . GLU A 1 199 ? -16.521 -4.874 1.404 1.00 96.44 199 GLU A C 1
ATOM 1568 O O . GLU A 1 199 ? -17.192 -3.897 1.081 1.00 96.44 199 GLU A O 1
ATOM 1573 N N . ALA A 1 200 ? -15.664 -4.844 2.429 1.00 96.25 200 ALA A N 1
ATOM 1574 C CA . ALA A 1 200 ? -15.483 -3.683 3.300 1.00 96.25 200 ALA A CA 1
ATOM 1575 C C . ALA A 1 200 ? -15.088 -2.399 2.541 1.00 96.25 200 ALA A C 1
ATOM 1577 O O . ALA A 1 200 ? -15.338 -1.304 3.018 1.00 96.25 200 ALA A O 1
ATOM 1578 N N . LEU A 1 201 ? -14.500 -2.513 1.346 1.00 96.69 201 LEU A N 1
ATOM 1579 C CA . LEU A 1 201 ? -14.034 -1.375 0.551 1.00 96.69 201 LEU A CA 1
ATOM 1580 C C . LEU A 1 201 ? -14.961 -1.018 -0.617 1.00 96.69 201 LEU A C 1
ATOM 1582 O O . LEU A 1 201 ? -14.617 -0.149 -1.415 1.00 96.69 201 LEU A O 1
ATOM 1586 N N . GLN A 1 202 ? -16.144 -1.631 -0.728 1.00 95.31 202 GLN A N 1
ATOM 1587 C CA . GLN A 1 202 ? -17.090 -1.350 -1.822 1.00 95.31 202 GLN A CA 1
ATOM 1588 C C . GLN A 1 202 ? -17.524 0.120 -1.900 1.00 95.31 202 GLN A C 1
ATOM 1590 O O . GLN A 1 202 ? -17.923 0.589 -2.961 1.00 95.31 202 GLN A O 1
ATOM 1595 N N . LYS A 1 203 ? -17.462 0.847 -0.780 1.00 94.12 203 LYS A N 1
ATOM 1596 C CA . LYS A 1 203 ? -17.842 2.263 -0.697 1.00 94.12 203 LYS A CA 1
ATOM 1597 C C . LYS A 1 203 ? -16.652 3.218 -0.766 1.00 94.12 203 LYS A C 1
ATOM 1599 O O . LYS A 1 203 ? -16.852 4.418 -0.598 1.00 94.12 203 LYS A O 1
ATOM 1604 N N . LEU A 1 204 ? -15.435 2.722 -1.003 1.00 93.31 204 LEU A N 1
ATOM 1605 C CA . LEU A 1 204 ? -14.234 3.558 -1.001 1.00 93.31 204 LEU A CA 1
ATOM 1606 C C . LEU A 1 204 ? -14.335 4.694 -2.031 1.00 93.31 204 LEU A C 1
ATOM 1608 O O . LEU A 1 204 ? -14.016 5.832 -1.704 1.00 93.31 204 LEU A O 1
ATOM 1612 N N . ASP A 1 205 ? -14.885 4.424 -3.216 1.00 90.44 205 ASP A N 1
ATOM 1613 C CA . ASP A 1 205 ? -15.086 5.442 -4.256 1.00 90.44 205 ASP A CA 1
ATOM 1614 C C . ASP A 1 205 ? -16.023 6.575 -3.803 1.00 90.44 205 ASP A C 1
ATOM 1616 O O . ASP A 1 205 ? -15.794 7.740 -4.123 1.00 90.44 205 ASP A O 1
ATOM 1620 N N . LEU A 1 206 ? -17.048 6.261 -3.001 1.00 91.31 206 LEU A N 1
ATOM 1621 C CA . LEU A 1 206 ? -17.953 7.270 -2.441 1.00 91.31 206 LEU A CA 1
ATOM 1622 C C . LEU A 1 206 ? -17.236 8.155 -1.418 1.00 91.31 206 LEU A C 1
ATOM 1624 O O . LEU A 1 206 ? -17.460 9.362 -1.390 1.00 91.31 206 LEU A O 1
ATOM 1628 N N . VAL A 1 207 ? -16.361 7.569 -0.594 1.00 89.50 207 VAL A N 1
ATOM 1629 C CA . VAL A 1 207 ? -15.533 8.324 0.360 1.00 89.50 207 VAL A CA 1
ATOM 1630 C C . VAL A 1 207 ? -14.589 9.261 -0.389 1.00 89.50 207 VAL A C 1
ATOM 1632 O O . VAL A 1 207 ? -14.465 10.425 -0.013 1.00 89.50 207 VAL A O 1
ATOM 1635 N N . VAL A 1 208 ? -13.978 8.777 -1.475 1.00 88.50 208 VAL A N 1
ATOM 1636 C CA . VAL A 1 208 ? -13.109 9.590 -2.330 1.00 88.50 208 VAL A CA 1
ATOM 1637 C C . VAL A 1 208 ? -13.879 10.788 -2.881 1.00 88.50 208 VAL A C 1
ATOM 1639 O O . VAL A 1 208 ? -13.463 11.927 -2.681 1.00 88.50 208 VAL A O 1
ATOM 1642 N N . GLN A 1 209 ? -15.032 10.545 -3.506 1.00 87.69 209 GLN A N 1
ATOM 1643 C CA . GLN A 1 209 ? -15.887 11.606 -4.045 1.00 87.69 209 GLN A CA 1
ATOM 1644 C C . GLN A 1 209 ? -16.305 12.617 -2.976 1.00 87.69 209 GLN A C 1
ATOM 1646 O O . GLN A 1 209 ? -16.312 13.815 -3.247 1.00 87.69 209 GLN A O 1
ATOM 1651 N N . TRP A 1 210 ? -16.627 12.148 -1.767 1.00 85.81 210 TRP A N 1
ATOM 1652 C CA . TRP A 1 210 ? -17.068 13.007 -0.672 1.00 85.81 210 TRP A CA 1
ATOM 1653 C C . TRP A 1 210 ? -15.976 13.975 -0.202 1.00 85.81 210 TRP A C 1
ATOM 1655 O O . TRP A 1 210 ? -16.256 15.153 -0.001 1.00 85.81 210 TRP A O 1
ATOM 1665 N N . ILE A 1 211 ? -14.730 13.506 -0.101 1.00 82.94 211 ILE A N 1
ATOM 1666 C CA . ILE A 1 211 ? -13.577 14.335 0.290 1.00 82.94 211 ILE A CA 1
ATOM 1667 C C . ILE A 1 211 ? -13.298 15.439 -0.742 1.00 82.94 211 ILE A C 1
ATOM 1669 O O . ILE A 1 211 ? -12.878 16.532 -0.372 1.00 82.94 211 ILE A O 1
ATOM 1673 N N . PHE A 1 212 ? -13.562 15.185 -2.026 1.00 78.12 212 PHE A N 1
ATOM 1674 C CA . PHE A 1 212 ? -13.361 16.165 -3.097 1.00 78.12 212 PHE A CA 1
ATOM 1675 C C . PHE A 1 212 ? -14.513 17.173 -3.260 1.00 78.12 212 PHE A C 1
ATOM 1677 O O . PHE A 1 212 ? -14.441 18.029 -4.145 1.00 78.12 212 PHE A O 1
ATOM 1684 N N . ILE A 1 213 ? -15.568 17.119 -2.434 1.00 78.12 213 ILE A N 1
ATOM 1685 C CA . ILE A 1 213 ? -16.645 18.115 -2.490 1.00 78.12 213 ILE A CA 1
ATOM 1686 C C . ILE A 1 213 ? -16.112 19.480 -2.008 1.00 78.12 213 ILE A C 1
ATOM 1688 O O . ILE A 1 213 ? -15.667 19.593 -0.862 1.00 78.12 213 ILE A O 1
ATOM 1692 N N . PRO A 1 214 ? -16.199 20.546 -2.831 1.00 57.12 214 PRO A N 1
ATOM 1693 C CA . PRO A 1 214 ? -15.790 21.888 -2.427 1.00 57.12 214 PRO A CA 1
ATOM 1694 C C . PRO A 1 214 ? -16.581 22.360 -1.199 1.00 57.12 214 PRO A C 1
ATOM 1696 O O . PRO A 1 214 ? -17.812 22.382 -1.227 1.00 57.12 214 PRO A O 1
ATOM 1699 N N . GLY A 1 215 ? -15.884 22.762 -0.131 1.00 58.09 215 GLY A N 1
ATOM 1700 C CA . GLY A 1 215 ? -16.497 23.304 1.091 1.00 58.09 215 GLY A CA 1
ATOM 1701 C C . GLY A 1 215 ? -16.292 22.483 2.368 1.00 58.09 215 GLY A C 1
ATOM 1702 O O . GLY A 1 215 ? -16.786 22.895 3.415 1.00 58.09 215 GLY A O 1
ATOM 1703 N N . MET A 1 216 ? -15.546 21.375 2.309 1.00 55.56 216 MET A N 1
ATOM 1704 C CA . MET A 1 216 ? -15.065 20.636 3.487 1.00 55.56 216 MET A CA 1
ATOM 1705 C C . MET A 1 216 ? -13.658 21.066 3.940 1.00 55.56 216 MET A C 1
ATOM 1707 O O . MET A 1 216 ? -12.911 20.256 4.484 1.00 55.56 216 MET A O 1
ATOM 1711 N N . ASP A 1 217 ? -13.295 22.342 3.768 1.00 46.94 217 ASP A N 1
ATOM 1712 C CA . ASP A 1 217 ? -12.206 22.903 4.570 1.00 46.94 217 ASP A CA 1
ATOM 1713 C C . ASP A 1 217 ? -12.646 22.835 6.035 1.00 46.94 217 ASP A C 1
ATOM 1715 O O . ASP A 1 217 ? -13.667 23.420 6.416 1.00 46.94 217 ASP A O 1
ATOM 1719 N N . CYS A 1 218 ? -11.909 22.073 6.844 1.00 41.12 218 CYS A N 1
ATOM 1720 C CA . CYS A 1 218 ? -12.082 22.039 8.289 1.00 41.12 218 CYS A CA 1
ATOM 1721 C C . CYS A 1 218 ? -11.975 23.475 8.824 1.00 41.12 218 CYS A C 1
ATOM 1723 O O . CYS A 1 218 ? -10.878 24.027 8.898 1.00 41.12 218 CYS A O 1
ATOM 1725 N N . ARG A 1 219 ? -13.121 24.082 9.144 1.00 32.53 219 ARG A N 1
ATOM 1726 C CA . ARG A 1 219 ? -13.193 25.305 9.948 1.00 32.53 219 ARG A CA 1
ATOM 1727 C C . ARG A 1 219 ? -12.861 25.012 11.402 1.00 32.53 219 ARG A C 1
ATOM 1729 O O . ARG A 1 219 ? -13.240 23.915 11.874 1.00 32.53 219 ARG A O 1
#